Protein AF-A0A7V3D471-F1 (afdb_monomer_lite)

pLDDT: mean 78.9, std 17.76, range [31.16, 97.94]

Structure (mmCIF, N/CA/C/O backbone):
data_AF-A0A7V3D471-F1
#
_entry.id   AF-A0A7V3D471-F1
#
loop_
_atom_site.group_PDB
_atom_site.id
_atom_site.type_symbol
_atom_site.label_atom_id
_atom_site.label_alt_id
_atom_site.label_comp_id
_atom_site.label_asym_id
_atom_site.label_entity_id
_atom_site.label_seq_id
_atom_site.pdbx_PDB_ins_code
_atom_site.Cartn_x
_atom_site.Cartn_y
_atom_site.Cartn_z
_atom_site.occupancy
_atom_site.B_iso_or_equiv
_atom_site.auth_seq_id
_atom_site.auth_comp_id
_atom_site.auth_asym_id
_atom_site.auth_atom_id
_atom_site.pdbx_PDB_model_num
ATOM 1 N N . TYR A 1 1 ? -23.592 10.961 4.512 1.00 51.69 1 TYR A N 1
ATOM 2 C CA . TYR A 1 1 ? -22.211 10.965 5.044 1.00 51.69 1 TYR A CA 1
ATOM 3 C C . TYR A 1 1 ? -21.742 9.535 5.250 1.00 51.69 1 TYR A C 1
ATOM 5 O O . TYR A 1 1 ? -22.576 8.636 5.260 1.00 51.69 1 TYR A O 1
ATOM 13 N N . LEU A 1 2 ? -20.433 9.306 5.351 1.00 54.94 2 LEU A N 1
ATOM 14 C CA . LEU A 1 2 ? -19.894 8.000 5.718 1.00 54.94 2 LEU A CA 1
ATOM 15 C C . LEU A 1 2 ? -19.314 8.081 7.127 1.00 54.94 2 LEU A C 1
ATOM 17 O O . LEU A 1 2 ? -18.535 8.992 7.393 1.00 54.94 2 LEU A O 1
ATOM 21 N N . VAL A 1 3 ? -19.683 7.137 7.990 1.00 71.12 3 VAL A N 1
ATOM 22 C CA . VAL A 1 3 ? -19.168 7.049 9.359 1.00 71.12 3 VAL A CA 1
ATOM 23 C C . VAL A 1 3 ? -18.256 5.828 9.440 1.00 71.12 3 VAL A C 1
ATOM 25 O O . VAL A 1 3 ? -18.675 4.712 9.131 1.00 71.12 3 VAL A O 1
ATOM 28 N N . LEU A 1 4 ? -16.997 6.054 9.801 1.00 77.31 4 LEU A N 1
ATOM 29 C CA . LEU A 1 4 ? -15.959 5.033 9.930 1.00 77.31 4 LEU A CA 1
ATOM 30 C C . LEU A 1 4 ? -15.345 5.103 11.326 1.00 77.31 4 LEU A C 1
ATOM 32 O O . LEU A 1 4 ? -15.448 6.123 12.003 1.00 77.31 4 LEU A O 1
ATOM 36 N N . GLU A 1 5 ? -14.691 4.019 11.726 1.00 81.31 5 GLU A N 1
ATOM 37 C CA . GLU A 1 5 ? -13.854 3.996 12.922 1.00 81.31 5 GLU A CA 1
ATOM 38 C C . GLU A 1 5 ? -12.779 5.094 12.853 1.00 81.31 5 GLU A C 1
ATOM 40 O O . GLU A 1 5 ? -12.117 5.271 11.823 1.00 81.31 5 GLU A O 1
ATOM 45 N N . LEU A 1 6 ? -12.582 5.807 13.964 1.00 84.50 6 LEU A N 1
ATOM 46 C CA . LEU A 1 6 ? -11.433 6.684 14.146 1.00 84.50 6 LEU A CA 1
ATOM 47 C C . LEU A 1 6 ? -10.223 5.840 14.550 1.00 84.50 6 LEU A C 1
ATOM 49 O O . LEU A 1 6 ? -10.153 5.326 15.662 1.00 84.50 6 LEU A O 1
ATOM 53 N N . VAL A 1 7 ? -9.244 5.730 13.655 1.00 87.94 7 VAL A N 1
ATOM 54 C CA . VAL A 1 7 ? -8.007 5.003 13.949 1.00 87.94 7 VAL A CA 1
ATOM 55 C C . VAL A 1 7 ? -7.064 5.891 14.758 1.00 87.94 7 VAL A C 1
ATOM 57 O O . VAL A 1 7 ? -6.464 6.824 14.220 1.00 87.94 7 VAL A O 1
ATOM 60 N N . GLU A 1 8 ? -6.894 5.582 16.045 1.00 85.38 8 GLU A N 1
ATOM 61 C CA . GLU A 1 8 ? -5.905 6.250 16.894 1.00 85.38 8 GLU A CA 1
ATOM 62 C C . GLU A 1 8 ? -4.478 5.830 16.514 1.00 85.38 8 GLU A C 1
ATOM 64 O O . GLU A 1 8 ? -3.990 4.748 16.859 1.00 85.38 8 GLU A O 1
ATOM 69 N N . GLY A 1 9 ? -3.787 6.701 15.782 1.00 91.56 9 GLY A N 1
ATOM 70 C CA . GLY A 1 9 ? -2.469 6.416 15.236 1.00 91.56 9 GLY A CA 1
ATOM 71 C C . GLY A 1 9 ? -2.045 7.443 14.195 1.00 91.56 9 GLY A C 1
ATOM 72 O O . GLY A 1 9 ? -2.439 8.605 14.256 1.00 91.56 9 GLY A O 1
ATOM 73 N N . GLN A 1 10 ? -1.232 7.013 13.235 1.00 92.31 10 GLN A N 1
ATOM 74 C CA . GLN A 1 10 ? -0.793 7.858 12.123 1.00 92.31 10 GLN A CA 1
ATOM 75 C C . GLN A 1 10 ? -0.681 7.055 10.828 1.00 92.31 10 GLN A C 1
ATOM 77 O O . GLN A 1 10 ? -0.445 5.847 10.856 1.00 92.31 10 GLN A O 1
ATOM 82 N N . SER A 1 11 ? -0.828 7.723 9.686 1.00 94.56 11 SER A N 1
ATOM 83 C CA . SER A 1 11 ? -0.623 7.098 8.379 1.00 94.56 11 SER A CA 1
ATOM 84 C C . SER A 1 11 ? 0.860 6.833 8.101 1.00 94.56 11 SER A C 1
ATOM 86 O O . SER A 1 11 ? 1.744 7.473 8.682 1.00 94.56 11 SER A O 1
ATOM 88 N N . LEU A 1 12 ? 1.152 5.922 7.169 1.00 93.06 12 LEU A N 1
ATOM 89 C CA . LEU A 1 12 ? 2.510 5.771 6.643 1.00 93.06 12 LEU A CA 1
ATOM 90 C C . LEU A 1 12 ? 3.007 7.062 5.984 1.00 93.06 12 LEU A C 1
ATOM 92 O O . LEU A 1 12 ? 4.192 7.352 6.085 1.00 93.06 12 LEU A O 1
ATOM 96 N N . ALA A 1 13 ? 2.124 7.866 5.382 1.00 91.88 13 ALA A N 1
ATOM 97 C CA . ALA A 1 13 ? 2.488 9.181 4.850 1.00 91.88 13 ALA A CA 1
ATOM 98 C C . ALA A 1 13 ? 3.021 10.121 5.944 1.00 91.88 13 ALA A C 1
ATOM 100 O O . ALA A 1 13 ? 4.070 10.734 5.768 1.00 91.88 13 ALA A O 1
ATOM 101 N N . ALA A 1 14 ? 2.342 10.202 7.092 1.00 89.00 14 ALA A N 1
ATOM 102 C CA . ALA A 1 14 ? 2.782 11.033 8.216 1.00 89.00 14 ALA A CA 1
ATOM 103 C C . ALA A 1 14 ? 4.117 10.541 8.808 1.00 89.00 14 ALA A C 1
ATOM 105 O O . ALA A 1 14 ? 5.006 11.341 9.114 1.00 89.00 14 ALA A O 1
ATOM 106 N N . ARG A 1 15 ? 4.300 9.215 8.896 1.00 90.56 15 ARG A N 1
ATOM 107 C CA . ARG A 1 15 ? 5.590 8.618 9.282 1.00 90.56 15 ARG A CA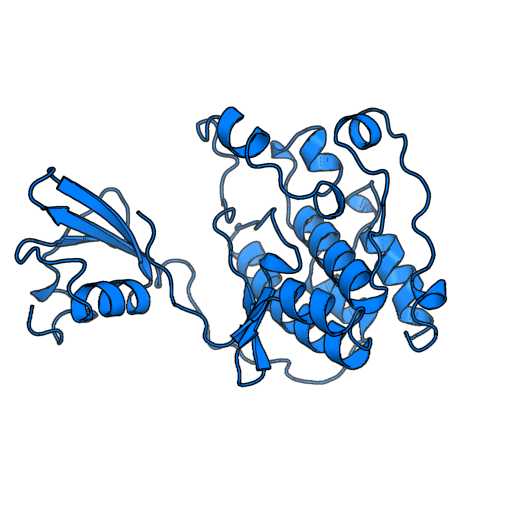 1
ATOM 108 C C . ARG A 1 15 ? 6.693 8.977 8.296 1.00 90.56 15 ARG A C 1
ATOM 110 O O . ARG A 1 15 ? 7.769 9.383 8.721 1.00 90.56 15 ARG A O 1
ATOM 117 N N . LEU A 1 16 ? 6.417 8.859 6.999 1.00 88.62 16 LEU A N 1
ATOM 118 C CA . LEU A 1 16 ? 7.365 9.163 5.933 1.00 88.62 16 LEU A CA 1
ATOM 119 C C . LEU A 1 16 ? 7.789 10.635 5.960 1.00 88.62 16 LEU A C 1
ATOM 121 O O . LEU A 1 16 ? 8.976 10.921 5.894 1.00 88.62 16 LEU A O 1
ATOM 125 N N . GLN A 1 17 ? 6.845 11.559 6.152 1.00 86.56 17 GLN A N 1
ATOM 126 C CA . GLN A 1 17 ? 7.141 12.989 6.303 1.00 86.56 17 GLN A CA 1
ATOM 127 C C . GLN A 1 17 ? 8.053 13.281 7.500 1.00 86.56 17 GLN A C 1
ATOM 129 O O . GLN A 1 17 ? 8.892 14.172 7.429 1.00 86.56 17 GLN A O 1
ATOM 134 N N . THR A 1 18 ? 7.896 12.535 8.595 1.00 85.75 18 THR A N 1
ATOM 135 C CA . THR A 1 18 ? 8.679 12.744 9.821 1.00 85.75 18 THR A CA 1
ATOM 136 C C . THR A 1 18 ? 10.073 12.125 9.731 1.00 85.75 18 THR A C 1
ATOM 138 O O . THR A 1 18 ? 11.043 12.708 10.208 1.00 85.75 18 THR A O 1
ATOM 141 N N . LEU A 1 19 ? 10.179 10.929 9.150 1.00 85.75 19 LEU A N 1
ATOM 142 C CA . LEU A 1 19 ? 11.408 10.130 9.149 1.00 85.75 19 LEU A CA 1
ATOM 143 C C . LEU A 1 19 ? 12.225 10.273 7.857 1.00 85.75 19 LEU A C 1
ATOM 145 O O . LEU A 1 19 ? 13.372 9.834 7.807 1.00 85.75 19 LEU A O 1
ATOM 149 N N . GLY A 1 20 ? 11.640 10.825 6.792 1.00 86.81 20 GLY A N 1
ATOM 150 C CA . GLY A 1 20 ? 12.193 10.848 5.434 1.00 86.81 20 GLY A CA 1
ATOM 151 C C . GLY A 1 20 ? 12.119 9.489 4.730 1.00 86.81 20 GLY A C 1
ATOM 152 O O . GLY A 1 20 ? 11.772 9.424 3.557 1.00 86.81 20 GLY A O 1
ATOM 153 N N . ARG A 1 21 ? 12.382 8.398 5.458 1.00 90.06 21 ARG A N 1
ATOM 154 C CA . ARG A 1 21 ? 12.200 7.002 5.035 1.00 90.06 21 ARG A CA 1
ATOM 155 C C . ARG A 1 21 ? 11.979 6.093 6.243 1.00 90.06 21 ARG A C 1
ATOM 157 O O . ARG A 1 21 ? 12.376 6.426 7.358 1.00 90.06 21 ARG A O 1
ATOM 164 N N . VAL A 1 22 ? 11.397 4.919 6.026 1.00 90.31 22 VAL A N 1
ATOM 165 C CA . VAL A 1 22 ? 11.204 3.884 7.051 1.00 90.31 22 VAL A CA 1
ATOM 166 C C . VAL A 1 22 ? 12.143 2.707 6.762 1.00 90.31 22 VAL A C 1
ATOM 168 O O . VAL A 1 22 ? 12.150 2.217 5.632 1.00 90.31 22 VAL A O 1
ATOM 171 N N . PRO A 1 23 ? 12.908 2.207 7.754 1.00 90.06 23 PRO A N 1
ATOM 172 C CA . PRO A 1 23 ? 13.795 1.063 7.559 1.00 90.06 23 PRO A CA 1
ATOM 173 C C . PRO A 1 23 ? 13.061 -0.153 6.989 1.00 90.06 23 PRO A C 1
ATOM 175 O O . PRO A 1 23 ? 11.966 -0.496 7.449 1.00 90.06 23 PRO A O 1
ATOM 178 N N . PHE A 1 24 ? 13.690 -0.849 6.037 1.00 90.06 24 PHE A N 1
ATOM 179 C CA . PHE A 1 24 ? 13.072 -1.975 5.326 1.00 90.06 24 PHE A CA 1
ATOM 180 C C . PHE A 1 24 ? 12.398 -3.020 6.245 1.00 90.06 24 PHE A C 1
ATOM 182 O O . PHE A 1 24 ? 11.253 -3.375 5.963 1.00 90.06 24 PHE A O 1
ATOM 189 N N . PRO A 1 25 ? 13.007 -3.478 7.365 1.00 87.44 25 PRO A N 1
ATOM 190 C CA . PRO A 1 25 ? 12.370 -4.455 8.256 1.00 87.44 25 PRO A CA 1
ATOM 191 C C . PRO A 1 25 ? 11.061 -3.968 8.895 1.00 87.44 25 PRO A C 1
ATOM 193 O O . PRO A 1 25 ? 10.144 -4.759 9.118 1.00 87.44 25 PRO A O 1
ATOM 196 N N . GLU A 1 26 ? 10.948 -2.672 9.191 1.00 91.19 26 GLU A N 1
ATOM 197 C CA . GLU A 1 26 ? 9.705 -2.108 9.713 1.00 91.19 26 GLU A CA 1
ATOM 198 C C . GLU A 1 26 ? 8.685 -1.916 8.589 1.00 91.19 26 GLU A C 1
ATOM 200 O O . GLU A 1 26 ? 7.529 -2.320 8.738 1.00 91.19 26 GLU A O 1
ATOM 205 N N . ALA A 1 27 ? 9.113 -1.353 7.457 1.00 94.44 27 ALA A N 1
ATOM 206 C CA . ALA A 1 27 ? 8.251 -1.113 6.307 1.00 94.44 27 ALA A CA 1
ATOM 207 C C . ALA A 1 27 ? 7.601 -2.413 5.815 1.00 94.44 27 ALA A C 1
ATOM 209 O O . ALA A 1 27 ? 6.383 -2.463 5.644 1.00 94.44 27 ALA A O 1
ATOM 210 N N . ILE A 1 28 ? 8.379 -3.493 5.675 1.00 93.56 28 ILE A N 1
ATOM 211 C CA . ILE A 1 28 ? 7.860 -4.780 5.206 1.00 93.56 28 ILE A CA 1
ATOM 212 C C . ILE A 1 28 ? 6.857 -5.394 6.189 1.00 93.56 28 ILE A C 1
ATOM 214 O O . ILE A 1 28 ? 5.866 -5.968 5.755 1.00 93.56 28 ILE A O 1
ATOM 218 N N . ARG A 1 29 ? 7.036 -5.213 7.506 1.00 92.81 29 ARG A N 1
ATOM 219 C CA . ARG A 1 29 ? 6.074 -5.676 8.524 1.00 92.81 29 ARG A CA 1
ATOM 220 C C . ARG A 1 29 ? 4.722 -4.969 8.401 1.00 92.81 29 ARG A C 1
ATOM 222 O O . ARG A 1 29 ? 3.681 -5.592 8.603 1.00 92.81 29 ARG A O 1
ATOM 229 N N . LEU A 1 30 ? 4.729 -3.670 8.102 1.00 94.38 30 LEU A N 1
ATOM 230 C CA . LEU A 1 30 ? 3.509 -2.874 7.937 1.00 94.38 30 LEU A CA 1
ATOM 231 C C . LEU A 1 30 ? 2.830 -3.185 6.594 1.00 94.38 30 LEU A C 1
ATOM 233 O O . LEU A 1 30 ? 1.621 -3.401 6.540 1.00 94.38 30 LEU A O 1
ATOM 237 N N . ILE A 1 31 ? 3.621 -3.290 5.526 1.00 95.81 31 ILE A N 1
ATOM 238 C CA . ILE A 1 31 ? 3.152 -3.668 4.188 1.00 95.81 31 ILE A CA 1
ATOM 239 C C . ILE A 1 31 ? 2.600 -5.096 4.167 1.00 95.81 31 ILE A C 1
ATOM 241 O O . ILE A 1 31 ? 1.599 -5.336 3.498 1.00 95.81 31 ILE A O 1
ATOM 245 N N . ALA A 1 32 ? 3.174 -6.019 4.942 1.00 93.94 32 ALA A N 1
ATOM 246 C CA . ALA A 1 32 ? 2.651 -7.374 5.083 1.00 93.94 32 ALA A CA 1
ATOM 247 C C . ALA A 1 32 ? 1.234 -7.389 5.663 1.00 93.94 32 ALA A C 1
ATOM 249 O O . ALA A 1 32 ? 0.345 -7.998 5.079 1.00 93.94 32 ALA A O 1
ATOM 250 N N . GLN A 1 33 ? 0.986 -6.652 6.751 1.00 93.62 33 GLN A N 1
ATOM 251 C CA . GLN A 1 33 ? -0.361 -6.558 7.325 1.00 93.62 33 GLN A CA 1
ATOM 252 C C . GLN A 1 33 ? -1.368 -5.931 6.343 1.00 93.62 33 GLN A C 1
ATOM 254 O O . GLN A 1 33 ? -2.490 -6.418 6.221 1.00 93.62 33 GLN A O 1
ATOM 259 N N . ALA A 1 34 ? -0.967 -4.885 5.608 1.00 95.81 34 ALA A N 1
ATOM 260 C CA . ALA A 1 34 ? -1.814 -4.297 4.569 1.00 95.81 34 ALA A CA 1
ATOM 261 C C . ALA A 1 34 ? -2.102 -5.289 3.428 1.00 95.81 34 ALA A C 1
ATOM 263 O O . ALA A 1 34 ? -3.243 -5.409 2.985 1.00 95.81 34 ALA A O 1
ATOM 264 N N . GLY A 1 35 ? -1.080 -6.014 2.968 1.00 95.31 35 GLY A N 1
ATOM 265 C CA . GLY A 1 35 ? -1.189 -6.991 1.889 1.00 95.31 35 GLY A CA 1
ATOM 266 C C . GLY A 1 35 ? -2.048 -8.204 2.247 1.00 95.31 35 GLY A C 1
ATOM 267 O O . GLY A 1 35 ? -2.777 -8.680 1.382 1.00 95.31 35 GLY A O 1
ATOM 268 N N . GLU A 1 36 ? -2.034 -8.658 3.502 1.00 90.38 36 GLU A N 1
ATOM 269 C CA . GLU A 1 36 ? -2.951 -9.700 3.991 1.00 90.38 36 GLU A CA 1
ATOM 270 C C . GLU A 1 36 ? -4.411 -9.218 3.973 1.00 90.38 36 GLU A C 1
ATOM 272 O O . GLU A 1 36 ? -5.287 -9.907 3.450 1.00 90.38 36 GLU A O 1
ATOM 277 N N . GLY A 1 37 ? -4.678 -7.994 4.447 1.00 90.50 37 GLY A N 1
ATOM 278 C CA . GLY A 1 37 ? -6.016 -7.395 4.372 1.00 90.50 37 GLY A CA 1
ATOM 279 C C . GLY A 1 37 ? -6.517 -7.229 2.931 1.00 90.50 37 GLY A C 1
ATOM 280 O O . GLY A 1 37 ? -7.676 -7.525 2.634 1.00 90.50 37 GLY A O 1
ATOM 281 N N . LEU A 1 38 ? -5.633 -6.820 2.015 1.00 93.75 38 LEU A N 1
ATOM 282 C CA . LEU A 1 38 ? -5.942 -6.725 0.585 1.00 93.75 38 LEU A CA 1
ATOM 283 C C . LEU A 1 38 ? -6.199 -8.093 -0.036 1.00 93.75 38 LEU A C 1
ATOM 285 O O . LEU A 1 38 ? -7.179 -8.258 -0.752 1.00 93.75 38 LEU A O 1
ATOM 289 N N . HIS A 1 39 ? -5.365 -9.086 0.273 1.00 92.56 39 HIS A N 1
ATOM 290 C CA . HIS A 1 39 ? -5.550 -10.444 -0.220 1.00 92.56 39 HIS A CA 1
ATOM 291 C C . HIS A 1 39 ? -6.899 -11.019 0.223 1.00 92.56 39 HIS A C 1
ATOM 293 O O . HIS A 1 39 ? -7.620 -11.612 -0.583 1.00 92.56 39 HIS A O 1
ATOM 299 N N . TRP A 1 40 ? -7.270 -10.797 1.485 1.00 89.00 40 TRP A N 1
ATOM 300 C CA . TRP A 1 40 ? -8.580 -11.171 1.993 1.00 89.00 40 TRP A CA 1
ATOM 301 C C . TRP A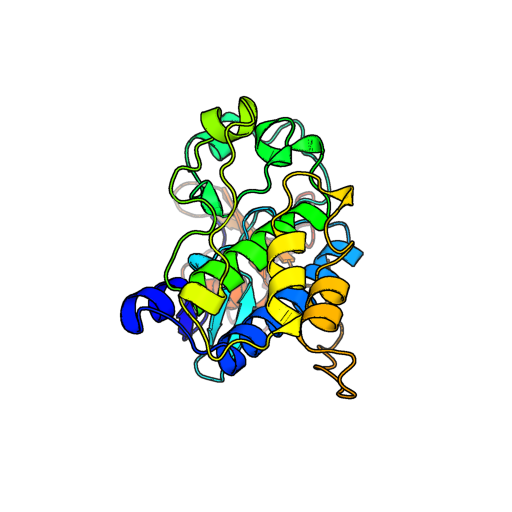 1 40 ? -9.712 -10.463 1.226 1.00 89.00 40 TRP A C 1
ATOM 303 O O . TRP A 1 40 ? -10.661 -11.127 0.806 1.00 89.00 40 TRP A O 1
ATOM 313 N N . ALA A 1 41 ? -9.597 -9.159 0.954 1.00 87.12 41 ALA A N 1
ATOM 314 C CA . ALA A 1 41 ? -10.585 -8.416 0.167 1.00 87.12 41 ALA A CA 1
ATOM 315 C C . ALA A 1 41 ? -10.703 -8.954 -1.273 1.00 87.12 41 ALA A C 1
ATOM 317 O O . ALA A 1 41 ? -11.811 -9.194 -1.759 1.00 87.12 41 ALA A O 1
ATOM 318 N N . HIS A 1 42 ? -9.572 -9.245 -1.926 1.00 88.69 42 HIS A N 1
ATOM 319 C CA . HIS A 1 42 ? -9.526 -9.802 -3.284 1.00 88.69 42 HIS A CA 1
ATOM 320 C C . HIS A 1 42 ? -10.238 -11.149 -3.382 1.00 88.69 42 HIS A C 1
ATOM 322 O O . HIS A 1 42 ? -10.943 -11.400 -4.358 1.00 88.69 42 HIS A O 1
ATOM 328 N N . ARG A 1 43 ? -10.113 -12.007 -2.359 1.00 88.50 43 ARG A N 1
ATOM 329 C CA . ARG A 1 43 ? -10.832 -13.292 -2.295 1.00 88.50 43 ARG A CA 1
ATOM 330 C C . ARG A 1 43 ? -12.354 -13.137 -2.223 1.00 88.50 43 ARG A C 1
ATOM 332 O O . ARG A 1 43 ? -13.060 -14.085 -2.548 1.00 88.50 43 ARG A O 1
ATOM 339 N N . HIS A 1 44 ? -12.841 -11.957 -1.850 1.00 84.81 44 HIS A N 1
ATOM 340 C CA . HIS A 1 44 ? -14.259 -11.595 -1.827 1.00 84.81 44 HIS A CA 1
ATOM 341 C C . HIS A 1 44 ? -14.655 -10.695 -3.009 1.00 84.81 44 HIS A C 1
ATOM 343 O O . HIS A 1 44 ? -15.697 -10.047 -2.978 1.00 84.81 44 HIS A O 1
ATOM 349 N N . GLY A 1 45 ? -13.820 -10.633 -4.052 1.00 81.81 45 GLY A N 1
ATOM 350 C CA . GLY A 1 45 ? -14.083 -9.850 -5.260 1.00 81.81 45 GLY A CA 1
ATOM 351 C C . GLY A 1 45 ? -13.887 -8.343 -5.094 1.00 81.81 45 GLY A C 1
ATOM 352 O O . GLY A 1 45 ? -14.196 -7.596 -6.014 1.00 81.81 45 GLY A O 1
ATOM 353 N N . LEU A 1 46 ? -13.367 -7.873 -3.958 1.00 83.62 46 LEU A N 1
ATOM 354 C CA . LEU A 1 46 ? -13.180 -6.449 -3.687 1.00 83.62 46 LEU A CA 1
ATOM 355 C C . LEU A 1 46 ? -11.754 -6.018 -4.023 1.00 83.62 46 LEU A C 1
ATOM 357 O O . LEU A 1 46 ? -10.808 -6.460 -3.378 1.00 83.62 46 LEU A O 1
ATOM 361 N N . VAL A 1 47 ? -11.606 -5.101 -4.977 1.00 85.12 47 VAL A N 1
ATOM 362 C CA . VAL A 1 47 ? -10.320 -4.470 -5.326 1.00 85.12 47 VAL A CA 1
ATOM 363 C C . VAL A 1 47 ? -10.296 -3.044 -4.781 1.00 85.12 47 VAL A C 1
ATOM 365 O O . VAL A 1 47 ? -11.263 -2.314 -4.987 1.00 85.12 47 VAL A O 1
ATOM 368 N N . HIS A 1 48 ? -9.226 -2.635 -4.095 1.00 88.56 48 HIS A N 1
ATOM 369 C CA . HIS A 1 48 ? -9.146 -1.340 -3.412 1.00 88.56 48 HIS A CA 1
ATOM 370 C C . HIS A 1 48 ? -8.874 -0.171 -4.365 1.00 88.56 48 HIS A C 1
ATOM 372 O O . HIS A 1 48 ? -9.473 0.886 -4.196 1.00 88.56 48 HIS A O 1
ATOM 378 N N . ARG A 1 49 ? -7.958 -0.303 -5.331 1.00 87.19 49 ARG A N 1
ATOM 379 C CA . ARG A 1 49 ? -7.636 0.687 -6.387 1.00 87.19 49 ARG A CA 1
ATOM 380 C C . ARG A 1 49 ? -7.048 2.039 -5.933 1.00 87.19 49 ARG A C 1
ATOM 382 O O . ARG A 1 49 ? -6.852 2.915 -6.768 1.00 87.19 49 ARG A O 1
ATOM 389 N N . ASP A 1 50 ? -6.762 2.234 -4.644 1.00 86.38 50 ASP A N 1
ATOM 390 C CA . ASP A 1 50 ? -6.237 3.505 -4.084 1.00 86.38 50 ASP A CA 1
ATOM 391 C C . ASP A 1 50 ? -5.289 3.249 -2.900 1.00 86.38 50 ASP A C 1
ATOM 393 O O . ASP A 1 50 ? -5.367 3.898 -1.858 1.00 86.38 50 ASP A O 1
ATOM 397 N N . ILE A 1 51 ? -4.419 2.246 -3.024 1.00 93.06 51 ILE A N 1
ATOM 398 C CA . ILE A 1 51 ? -3.400 1.973 -2.007 1.00 93.06 51 ILE A CA 1
ATOM 399 C C . ILE A 1 51 ? -2.249 2.964 -2.155 1.00 93.06 51 ILE A C 1
ATOM 401 O O . ILE A 1 51 ? -1.685 3.126 -3.231 1.00 93.06 51 ILE A O 1
ATOM 405 N N . LYS A 1 52 ? -1.921 3.637 -1.052 1.00 92.56 52 LYS A N 1
ATOM 406 C CA . LYS A 1 52 ? -0.862 4.647 -0.942 1.00 92.56 52 LYS A CA 1
ATOM 407 C C . LYS A 1 52 ? -0.535 4.905 0.534 1.00 92.56 52 LYS A C 1
ATOM 409 O O . LYS A 1 52 ? -1.335 4.515 1.396 1.00 92.56 52 LYS A O 1
ATOM 414 N N . PRO A 1 53 ? 0.586 5.572 0.867 1.00 94.38 53 PRO A N 1
ATOM 415 C CA . PRO A 1 53 ? 0.987 5.793 2.257 1.00 94.38 53 PRO A CA 1
ATOM 416 C C . PRO A 1 53 ? -0.088 6.459 3.140 1.00 94.38 53 PRO A C 1
ATOM 418 O O . PRO A 1 53 ? -0.179 6.167 4.331 1.00 94.38 53 PRO A O 1
ATOM 421 N N . GLU A 1 54 ? -0.941 7.321 2.587 1.00 92.25 54 GLU A N 1
ATOM 422 C CA . GLU A 1 54 ? -2.028 8.004 3.304 1.00 92.25 54 GLU A CA 1
ATOM 423 C C . GLU A 1 54 ? -3.150 7.054 3.739 1.00 92.25 54 GLU A C 1
ATOM 425 O O . GLU A 1 54 ? -3.890 7.355 4.675 1.00 92.25 54 GLU A O 1
ATOM 430 N N . LYS A 1 55 ? -3.301 5.925 3.040 1.00 92.94 55 LYS A N 1
ATOM 431 C CA . LYS A 1 55 ? -4.364 4.936 3.253 1.00 92.94 55 LYS A CA 1
ATOM 432 C C . LYS A 1 55 ? -3.944 3.777 4.145 1.00 92.94 55 LYS A C 1
ATOM 434 O O . LYS A 1 55 ? -4.793 3.000 4.564 1.00 92.94 55 LYS A O 1
ATOM 439 N N . ILE A 1 56 ? -2.662 3.675 4.480 1.00 95.31 56 ILE A N 1
ATOM 440 C CA . ILE A 1 56 ? -2.160 2.679 5.425 1.00 95.31 56 ILE A CA 1
ATOM 441 C C . ILE A 1 56 ? -2.007 3.354 6.784 1.00 95.31 56 ILE A C 1
ATOM 443 O O . ILE A 1 56 ? -1.056 4.103 7.016 1.00 95.31 56 ILE A O 1
ATOM 447 N N . LEU A 1 57 ? -2.971 3.116 7.671 1.00 95.31 57 LEU A N 1
ATOM 448 C CA . LEU A 1 57 ? -3.012 3.680 9.015 1.00 95.31 57 LEU A CA 1
ATOM 449 C C . LEU A 1 57 ? -2.366 2.711 9.995 1.00 95.31 57 LEU A C 1
ATOM 451 O O . LEU A 1 57 ? -2.694 1.527 10.001 1.00 95.31 57 LEU A O 1
ATOM 455 N N . VAL A 1 58 ? -1.463 3.214 10.830 1.00 93.81 58 VAL A N 1
ATOM 456 C CA . VAL A 1 58 ? -0.781 2.424 11.852 1.00 93.81 58 VAL A CA 1
ATOM 457 C C . VAL A 1 58 ? -1.245 2.886 13.222 1.00 93.81 58 VAL A C 1
ATOM 459 O O . VAL A 1 58 ? -1.011 4.040 13.593 1.00 93.81 58 VAL A O 1
ATOM 462 N N . THR A 1 59 ? -1.890 1.990 13.965 1.00 91.75 59 THR A N 1
ATOM 463 C CA . THR A 1 59 ? -2.359 2.255 15.329 1.00 91.75 59 THR A CA 1
ATOM 464 C C . THR A 1 59 ? -1.185 2.470 16.283 1.00 91.75 59 THR A C 1
ATOM 466 O O . THR A 1 59 ? -0.037 2.123 15.975 1.00 91.75 59 THR A O 1
ATOM 469 N N . ARG A 1 60 ? -1.461 3.015 17.473 1.00 86.81 60 ARG A N 1
ATOM 470 C CA . ARG A 1 60 ? -0.462 3.123 18.554 1.00 86.81 60 ARG A CA 1
ATOM 471 C C . ARG A 1 60 ? 0.153 1.771 18.933 1.00 86.81 60 ARG A C 1
ATOM 473 O O . ARG A 1 60 ? 1.353 1.710 19.177 1.00 86.81 60 ARG A O 1
ATOM 480 N N . ASP A 1 61 ? -0.635 0.701 18.866 1.00 84.44 61 ASP A N 1
ATOM 481 C CA . ASP A 1 61 ? -0.194 -0.670 19.162 1.00 84.44 61 ASP A CA 1
ATOM 482 C C . ASP A 1 61 ? 0.528 -1.349 17.981 1.00 84.44 61 ASP A C 1
ATOM 484 O O . ASP A 1 61 ? 0.953 -2.499 18.063 1.00 84.44 61 ASP A O 1
ATOM 488 N N . GLY A 1 62 ? 0.705 -0.640 16.860 1.00 83.94 62 GLY A N 1
ATOM 489 C CA . GLY A 1 62 ? 1.467 -1.122 15.709 1.00 83.94 62 GLY A CA 1
ATOM 490 C C . GLY A 1 62 ? 0.695 -2.037 14.754 1.00 83.94 62 GLY A C 1
ATOM 491 O O . GLY A 1 62 ? 1.329 -2.695 13.920 1.00 83.94 62 GLY A O 1
ATOM 492 N N . HIS A 1 63 ? -0.637 -2.061 14.850 1.00 90.62 63 HIS A N 1
ATOM 493 C CA . HIS A 1 63 ? -1.516 -2.730 13.892 1.00 90.62 63 HIS A CA 1
ATOM 494 C C . HIS A 1 63 ? -1.789 -1.845 12.681 1.00 90.62 63 HIS A C 1
ATOM 496 O O . HIS A 1 63 ? -1.856 -0.620 12.794 1.00 90.62 63 HIS A O 1
ATOM 502 N N . VAL A 1 64 ? -1.974 -2.472 11.522 1.00 93.94 64 VAL A N 1
ATOM 503 C CA . VAL A 1 64 ? -2.295 -1.768 10.279 1.00 93.94 64 VAL A CA 1
ATOM 504 C C . VAL A 1 64 ? -3.778 -1.875 9.956 1.00 93.94 64 VAL A C 1
ATOM 506 O O . VAL A 1 64 ? -4.349 -2.962 9.955 1.00 93.94 64 VAL A O 1
ATOM 509 N N . LYS A 1 65 ? -4.382 -0.736 9.616 1.00 92.50 65 LYS A N 1
ATOM 510 C CA . LYS A 1 65 ? -5.719 -0.641 9.030 1.00 92.50 65 LYS A CA 1
ATOM 511 C C . LYS A 1 65 ? -5.615 0.028 7.665 1.00 92.50 65 LYS A C 1
ATOM 513 O O . LYS A 1 65 ? -5.039 1.108 7.535 1.00 92.50 65 LYS A O 1
ATOM 518 N N . VAL A 1 66 ? -6.169 -0.624 6.648 1.00 91.88 66 VAL A N 1
ATOM 519 C CA . VAL A 1 66 ? -6.256 -0.069 5.295 1.00 91.88 66 VAL A CA 1
ATOM 520 C C . VAL A 1 66 ? -7.544 0.743 5.200 1.00 91.88 66 VAL A C 1
ATOM 522 O O . VAL A 1 66 ? -8.640 0.208 5.350 1.00 91.88 66 VAL A O 1
ATOM 525 N N . ALA A 1 67 ? -7.407 2.047 4.995 1.00 87.06 67 ALA A N 1
ATOM 526 C CA . ALA A 1 67 ? -8.512 2.983 4.869 1.00 87.06 67 ALA A CA 1
ATOM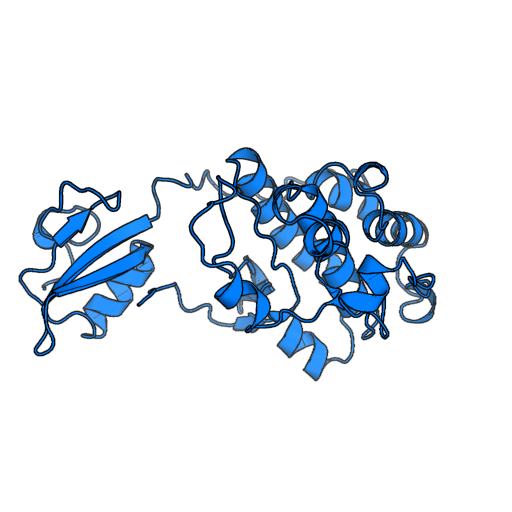 527 C C . ALA A 1 67 ? -8.773 3.316 3.399 1.00 87.06 67 ALA A C 1
ATOM 529 O O . ALA A 1 67 ? -7.850 3.486 2.616 1.00 87.06 67 ALA A O 1
ATOM 530 N N . GLY A 1 68 ? -10.031 3.522 3.029 1.00 76.75 68 GLY A N 1
ATOM 531 C CA . GLY A 1 68 ? -10.398 3.807 1.645 1.00 76.75 68 GLY A CA 1
ATOM 532 C C . GLY A 1 68 ? -11.727 3.164 1.301 1.00 76.75 68 GLY A C 1
ATOM 533 O O . GLY A 1 68 ? -12.162 2.222 1.952 1.00 76.75 68 GLY A O 1
ATOM 534 N N . LEU A 1 69 ? -12.415 3.725 0.312 1.00 59.31 69 LEU A N 1
ATOM 535 C CA . LEU A 1 69 ? -13.784 3.328 -0.043 1.00 59.31 69 LEU A CA 1
ATOM 536 C C . LEU A 1 69 ? -13.904 2.844 -1.477 1.00 59.31 69 LEU A C 1
ATOM 538 O O . LEU A 1 69 ? -15.012 2.660 -1.967 1.00 59.31 69 LEU A O 1
ATOM 542 N N . ALA A 1 70 ? -12.772 2.667 -2.149 1.00 61.03 70 ALA A N 1
ATOM 543 C CA . ALA A 1 70 ? -12.734 2.257 -3.541 1.00 61.03 70 ALA A CA 1
ATOM 544 C C . ALA A 1 70 ? -12.793 0.725 -3.717 1.00 61.03 70 ALA A C 1
ATOM 546 O O . ALA A 1 70 ? -12.682 0.243 -4.840 1.00 61.03 70 ALA A O 1
ATOM 547 N N . PHE A 1 71 ? -13.074 -0.020 -2.636 1.00 55.88 71 PHE A N 1
ATOM 548 C CA . PHE A 1 71 ? -13.482 -1.424 -2.681 1.00 55.88 71 PHE A CA 1
ATOM 549 C C . PHE A 1 71 ? -14.774 -1.564 -3.492 1.00 55.88 71 PHE A C 1
ATOM 551 O O . PHE A 1 71 ? -15.864 -1.274 -2.998 1.00 55.88 71 PHE A O 1
ATOM 558 N N . SER A 1 72 ? -14.658 -1.989 -4.746 1.00 54.62 72 SER A N 1
ATOM 559 C CA . SER A 1 72 ? -15.808 -2.257 -5.614 1.00 54.62 72 SER A CA 1
ATOM 560 C C . SER A 1 72 ? -15.733 -3.687 -6.138 1.00 54.62 72 SER A C 1
ATOM 562 O O . SER A 1 72 ? -14.681 -4.116 -6.610 1.00 54.62 72 SER A O 1
ATOM 564 N N . ALA A 1 73 ? -16.845 -4.417 -5.996 1.00 43.97 73 ALA A N 1
ATOM 565 C CA . ALA A 1 73 ? -17.021 -5.773 -6.522 1.00 43.97 73 ALA A CA 1
ATOM 566 C C . ALA A 1 73 ? -17.412 -5.769 -8.007 1.00 43.97 73 ALA A C 1
ATOM 568 O O . ALA A 1 73 ? -17.127 -6.718 -8.731 1.00 43.97 73 ALA A O 1
ATOM 569 N N . GLU A 1 74 ? -18.028 -4.677 -8.465 1.00 44.84 74 GLU A N 1
ATOM 570 C CA . GLU A 1 74 ? -18.392 -4.470 -9.859 1.00 44.84 74 GLU A CA 1
ATOM 571 C C . GLU A 1 74 ? -17.665 -3.244 -10.422 1.00 44.84 74 GLU A C 1
ATOM 573 O O . GLU A 1 74 ? -17.477 -2.246 -9.714 1.00 44.84 74 GLU A O 1
ATOM 578 N N . PRO A 1 75 ? -17.256 -3.266 -11.698 1.00 44.53 75 PRO A N 1
ATOM 579 C CA . PRO A 1 75 ? -16.986 -2.038 -12.422 1.00 44.53 75 PRO A CA 1
ATOM 580 C C . PRO A 1 75 ? -18.315 -1.278 -12.603 1.00 44.53 75 PRO A C 1
ATOM 582 O O . PRO A 1 75 ? -18.979 -1.417 -13.624 1.00 44.53 75 PRO A O 1
ATOM 585 N N . GLU A 1 76 ? -18.751 -0.527 -11.585 1.00 41.84 76 GLU A N 1
ATOM 586 C CA . GLU A 1 76 ? -20.007 0.234 -11.638 1.00 41.84 76 GLU A CA 1
ATOM 587 C C . GLU A 1 76 ? -19.999 1.187 -12.846 1.00 41.84 76 GLU A C 1
ATOM 589 O O . GLU A 1 76 ? -19.166 2.090 -12.939 1.00 41.84 76 GLU A O 1
ATOM 594 N N . SER A 1 77 ? -20.963 1.008 -13.753 1.00 41.16 77 SER A N 1
ATOM 595 C CA . SER A 1 77 ? -21.194 1.876 -14.916 1.00 41.16 77 SER A CA 1
ATOM 596 C C . SER A 1 77 ? -21.632 3.297 -14.536 1.00 41.16 77 SER A C 1
ATOM 598 O O . SER A 1 77 ? -21.481 4.212 -15.343 1.00 41.16 77 SER A O 1
ATOM 600 N N . ASP A 1 78 ? -22.133 3.476 -13.307 1.00 37.72 78 ASP A N 1
ATOM 601 C CA . ASP A 1 78 ? -22.824 4.685 -12.837 1.00 37.72 78 ASP A CA 1
ATOM 602 C C . ASP A 1 78 ? -22.082 5.481 -11.750 1.00 37.72 78 ASP A C 1
ATOM 604 O O . ASP A 1 78 ? -22.552 6.547 -11.328 1.00 37.72 78 ASP A O 1
ATOM 608 N N . LEU A 1 79 ? -20.882 5.056 -11.333 1.00 41.78 79 LEU A N 1
ATOM 609 C CA . LEU A 1 79 ? -19.962 5.977 -10.665 1.00 41.78 79 LEU A CA 1
ATOM 610 C C . LEU A 1 79 ? -19.489 6.966 -11.717 1.00 41.78 79 LEU A C 1
ATOM 612 O O . LEU A 1 79 ? -18.491 6.732 -12.386 1.00 41.78 79 LEU A O 1
ATOM 616 N N . THR A 1 80 ? -20.249 8.052 -11.877 1.00 36.47 80 THR A N 1
ATOM 617 C CA . THR A 1 80 ? -19.937 9.198 -12.737 1.00 36.47 80 THR A CA 1
ATOM 618 C C . THR A 1 80 ? -18.438 9.480 -12.685 1.00 36.47 80 THR A C 1
ATOM 620 O O . THR A 1 80 ? -17.915 10.077 -11.741 1.00 36.47 80 THR A O 1
ATOM 623 N N . TRP A 1 81 ? -17.768 8.993 -13.730 1.00 43.09 81 TRP A N 1
ATOM 624 C CA . TRP A 1 81 ? -16.327 8.935 -13.952 1.00 43.09 81 TRP A CA 1
ATOM 625 C C . TRP A 1 81 ? -15.616 10.262 -13.659 1.00 43.09 81 TRP A C 1
ATOM 627 O O . TRP A 1 81 ? -14.470 10.294 -13.214 1.00 43.09 81 TRP A O 1
ATOM 637 N N . THR A 1 82 ? -16.349 11.366 -13.801 1.00 34.84 82 THR A N 1
ATOM 638 C CA . THR A 1 82 ? -15.948 12.731 -13.466 1.00 34.84 82 THR A CA 1
ATOM 639 C C . THR A 1 82 ? -15.536 12.910 -11.998 1.00 34.84 82 THR A C 1
ATOM 641 O O . THR A 1 82 ? -14.660 13.717 -11.719 1.00 34.84 82 THR A O 1
ATOM 644 N N . ARG A 1 83 ? -16.085 12.171 -11.024 1.00 35.19 83 ARG A N 1
ATOM 645 C CA . ARG A 1 83 ? -15.679 12.341 -9.612 1.00 35.19 83 ARG A CA 1
ATOM 646 C C . ARG A 1 83 ? -14.353 11.666 -9.266 1.00 35.19 83 ARG A C 1
ATOM 648 O O . ARG A 1 83 ? -13.618 12.219 -8.461 1.00 35.19 83 ARG A O 1
ATOM 655 N N . LEU A 1 84 ? -14.024 10.535 -9.892 1.00 40.88 84 LEU A N 1
ATOM 656 C CA . LEU A 1 84 ? -12.742 9.846 -9.680 1.00 40.88 84 LEU A CA 1
ATOM 657 C C . LEU A 1 84 ? -11.574 10.581 -10.356 1.00 40.88 84 LEU A C 1
ATOM 659 O O . LEU A 1 84 ? -10.471 10.596 -9.817 1.00 40.88 84 LEU A O 1
ATOM 663 N N . TYR A 1 85 ? -11.828 11.241 -11.492 1.00 33.62 85 TYR A N 1
ATOM 664 C CA . TYR A 1 85 ? -10.811 11.998 -12.230 1.00 33.62 85 TYR A CA 1
ATOM 665 C C . TYR A 1 85 ? -10.439 13.340 -11.568 1.00 33.62 85 TYR A C 1
ATOM 667 O O . TYR A 1 85 ? -9.301 13.784 -11.684 1.00 33.62 85 TYR A O 1
ATOM 675 N N . PHE A 1 86 ? -11.376 13.992 -10.864 1.00 32.44 86 PHE A N 1
ATOM 676 C CA . PHE A 1 86 ? -11.159 15.333 -10.292 1.00 32.44 86 PHE A CA 1
ATOM 677 C C . PHE A 1 86 ? -10.620 15.348 -8.852 1.00 32.44 86 PHE A C 1
ATOM 679 O O . PHE A 1 86 ? -10.140 16.383 -8.397 1.00 32.44 86 PHE A O 1
ATOM 686 N N . SER A 1 87 ? -10.636 14.222 -8.137 1.00 40.25 87 SER A N 1
ATOM 687 C CA . SER A 1 87 ? -9.999 14.080 -6.818 1.00 40.25 87 SER A CA 1
ATOM 688 C C . SER A 1 87 ? -8.679 13.312 -6.929 1.00 40.25 87 SER A C 1
ATOM 690 O O . SER A 1 87 ? -8.516 12.288 -6.269 1.00 40.25 87 SER A O 1
ATOM 692 N N . LEU A 1 88 ? -7.797 13.773 -7.827 1.00 42.34 88 LEU A N 1
ATOM 693 C CA . LEU A 1 88 ? -6.555 13.117 -8.257 1.00 42.34 88 LEU A CA 1
ATOM 694 C C . LEU A 1 88 ? -5.837 12.386 -7.103 1.00 42.34 88 LEU A C 1
ATOM 696 O O . LEU A 1 88 ? -5.227 13.032 -6.247 1.00 42.34 88 LEU A O 1
ATOM 700 N N . PRO A 1 89 ? -5.860 11.042 -7.073 1.00 54.41 89 PRO A N 1
ATOM 701 C CA . PRO A 1 89 ? -4.846 10.290 -6.357 1.00 54.41 89 PRO A CA 1
ATOM 702 C C . PRO A 1 89 ? -3.501 10.579 -7.026 1.00 54.41 89 PRO A C 1
ATOM 704 O O . PRO A 1 89 ? -3.417 10.657 -8.252 1.00 54.41 89 PRO A O 1
ATOM 707 N N . THR A 1 90 ? -2.448 10.748 -6.234 1.00 66.25 90 THR A N 1
ATOM 708 C CA . THR A 1 90 ? -1.103 10.997 -6.749 1.00 66.25 90 THR A CA 1
ATOM 709 C C . THR A 1 90 ? -0.729 9.887 -7.752 1.00 66.25 90 THR A C 1
ATOM 711 O O . THR A 1 90 ? -0.671 8.720 -7.351 1.00 66.25 90 THR A O 1
ATOM 714 N N . PRO A 1 91 ? -0.499 10.198 -9.047 1.00 75.88 91 PRO A N 1
ATOM 715 C CA . PRO A 1 91 ? -0.424 9.212 -10.137 1.00 75.88 91 PRO A CA 1
ATOM 716 C C . PRO A 1 91 ? 0.671 8.154 -9.948 1.00 75.88 91 PRO A C 1
ATOM 718 O O . PRO A 1 91 ? 0.633 7.100 -10.574 1.00 75.88 91 PRO A O 1
ATOM 721 N N . HIS A 1 92 ? 1.624 8.408 -9.054 1.00 82.88 92 HIS A N 1
ATOM 722 C CA . HIS A 1 92 ? 2.732 7.519 -8.723 1.00 82.88 92 HIS A CA 1
ATOM 723 C C . HIS A 1 92 ? 2.302 6.180 -8.095 1.00 82.88 92 HIS A C 1
ATOM 725 O O . HIS A 1 92 ? 3.076 5.228 -8.149 1.00 82.88 92 HIS A O 1
ATOM 731 N N . PHE A 1 93 ? 1.090 6.083 -7.532 1.00 89.50 93 PHE A N 1
ATOM 732 C CA . PHE A 1 93 ? 0.575 4.853 -6.903 1.00 89.50 93 PHE A CA 1
ATOM 733 C C . PHE A 1 93 ? -0.505 4.139 -7.730 1.00 89.50 93 PHE A C 1
ATOM 735 O O . PHE A 1 93 ? -0.930 3.043 -7.374 1.00 89.50 93 PHE A O 1
ATOM 742 N N . ILE A 1 94 ? -0.952 4.740 -8.835 1.00 87.81 94 ILE A N 1
ATOM 743 C CA . ILE A 1 94 ? -2.003 4.177 -9.686 1.00 87.81 94 ILE A CA 1
ATOM 744 C C . ILE A 1 94 ? -1.367 3.215 -10.689 1.00 87.81 94 ILE A C 1
ATOM 746 O O . ILE A 1 94 ? -0.410 3.565 -11.381 1.00 87.81 94 ILE A O 1
ATOM 750 N N . ALA A 1 95 ? -1.926 2.010 -10.784 1.00 89.12 95 ALA A N 1
ATOM 751 C CA . ALA A 1 95 ? -1.463 1.025 -11.746 1.00 89.12 95 ALA A CA 1
ATOM 752 C C . ALA A 1 95 ? -1.708 1.505 -13.196 1.00 89.12 95 ALA A C 1
ATOM 754 O O . ALA A 1 95 ? -2.806 1.989 -13.493 1.00 89.12 95 ALA A O 1
ATOM 755 N N . PRO A 1 96 ? -0.733 1.369 -14.113 1.00 87.56 96 PRO A N 1
ATOM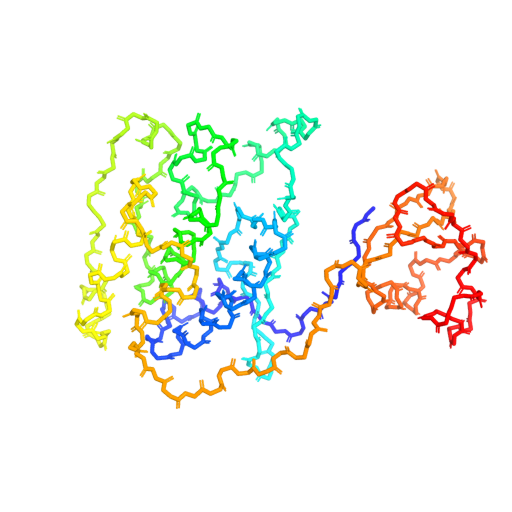 756 C CA . PRO A 1 96 ? -0.792 1.957 -15.456 1.00 87.56 96 PRO A CA 1
ATOM 757 C C . PRO A 1 96 ? -2.030 1.596 -16.283 1.00 87.56 96 PRO A C 1
ATOM 759 O O . PRO A 1 96 ? -2.557 2.415 -17.039 1.00 87.56 96 PRO A O 1
ATOM 762 N N . GLU A 1 97 ? -2.515 0.368 -16.136 1.00 85.44 97 GLU A N 1
ATOM 763 C CA . GLU A 1 97 ? -3.712 -0.136 -16.798 1.00 85.44 97 GLU A CA 1
ATOM 764 C C . GLU A 1 97 ? -4.978 0.641 -16.419 1.00 85.44 97 GLU A C 1
ATOM 766 O O . GLU A 1 97 ? -5.863 0.782 -17.261 1.00 85.44 97 GLU A O 1
ATOM 771 N N . LEU A 1 98 ? -5.042 1.222 -15.215 1.00 84.00 98 LEU A N 1
ATOM 772 C CA . LEU A 1 98 ? -6.196 1.997 -14.759 1.00 84.00 98 LEU A CA 1
ATOM 773 C C . LEU A 1 98 ? -6.310 3.344 -15.475 1.00 84.00 98 LEU A C 1
ATOM 775 O O . LEU A 1 98 ? -7.417 3.847 -15.624 1.00 84.00 98 LEU A O 1
ATOM 779 N N . PHE A 1 99 ? -5.207 3.912 -15.972 1.00 80.31 99 PHE A N 1
ATOM 780 C CA . PHE A 1 99 ? -5.272 5.110 -16.818 1.00 80.31 99 PHE A CA 1
ATOM 781 C C . PHE A 1 99 ? -5.818 4.797 -18.213 1.00 80.31 99 PHE A C 1
ATOM 783 O O . PHE A 1 99 ? -6.458 5.644 -18.828 1.00 80.31 99 PHE A O 1
ATOM 790 N N . ARG A 1 100 ? -5.563 3.584 -18.721 1.00 77.31 100 ARG A N 1
ATOM 791 C CA . ARG A 1 100 ? -5.991 3.152 -20.061 1.00 77.31 100 ARG A CA 1
ATOM 792 C C . ARG A 1 100 ? -7.436 2.687 -20.064 1.00 77.31 100 ARG A C 1
ATOM 794 O O . ARG A 1 100 ? -8.219 3.078 -20.922 1.00 77.31 100 ARG A O 1
ATOM 801 N N . ASN A 1 101 ? -7.761 1.801 -19.132 1.00 75.88 101 ASN A N 1
ATOM 802 C CA . ASN A 1 101 ? -9.089 1.252 -18.971 1.00 75.88 101 ASN A CA 1
ATOM 803 C C . ASN A 1 101 ? -9.288 0.822 -17.507 1.00 75.88 101 ASN A C 1
ATOM 805 O O . ASN A 1 101 ? -8.875 -0.275 -17.123 1.00 75.88 101 ASN A O 1
ATOM 809 N N . PRO A 1 102 ? -9.972 1.646 -16.697 1.00 71.69 102 PRO A N 1
ATOM 810 C CA . PRO A 1 102 ? -10.269 1.330 -15.302 1.00 71.69 102 PRO A CA 1
ATOM 811 C C . PRO A 1 102 ? -11.072 0.034 -15.098 1.00 71.69 102 PRO A C 1
ATOM 813 O O . PRO A 1 102 ? -11.063 -0.520 -14.002 1.00 71.69 102 PRO A O 1
ATOM 816 N N . LEU A 1 103 ? -11.755 -0.470 -16.135 1.00 68.50 103 LEU A N 1
ATOM 817 C CA . LEU A 1 103 ? -12.496 -1.737 -16.089 1.00 68.50 103 LEU A CA 1
ATOM 818 C C . LEU A 1 103 ? -11.570 -2.963 -16.064 1.00 68.50 103 LEU A C 1
ATOM 820 O O . LEU A 1 103 ? -12.027 -4.060 -15.762 1.00 68.50 103 LEU A O 1
ATOM 824 N N . LEU A 1 104 ? -10.279 -2.789 -16.367 1.00 70.56 104 LEU A N 1
ATOM 825 C CA . LEU A 1 104 ? -9.263 -3.844 -16.280 1.00 70.56 104 LEU A CA 1
ATOM 826 C C . LEU A 1 104 ? -8.708 -4.023 -14.858 1.00 70.56 104 LEU A C 1
ATOM 828 O O . LEU A 1 104 ? -7.750 -4.768 -14.669 1.00 70.56 104 LEU A O 1
ATOM 832 N N . ALA A 1 105 ? -9.275 -3.328 -13.867 1.00 75.25 105 ALA A N 1
ATOM 833 C CA . ALA A 1 105 ? -8.855 -3.426 -12.478 1.00 75.25 105 ALA A CA 1
ATOM 834 C C . ALA A 1 105 ? -9.095 -4.835 -11.917 1.00 75.25 105 ALA A C 1
ATOM 836 O O . ALA A 1 105 ? -10.237 -5.238 -11.690 1.00 75.25 105 ALA A O 1
ATOM 837 N N . ASP A 1 106 ? -8.012 -5.538 -11.609 1.00 87.06 106 ASP A N 1
ATOM 838 C CA . ASP A 1 106 ? -8.022 -6.752 -10.799 1.00 87.06 106 ASP A CA 1
ATOM 839 C C . ASP A 1 106 ? -7.061 -6.612 -9.606 1.00 87.06 106 ASP A C 1
ATOM 841 O O . ASP A 1 106 ? -6.468 -5.556 -9.385 1.00 87.06 106 ASP A O 1
ATOM 845 N N . ALA A 1 107 ? -6.884 -7.678 -8.825 1.00 92.69 107 ALA A N 1
ATOM 846 C CA . ALA A 1 107 ? -5.991 -7.692 -7.664 1.00 92.69 107 ALA A CA 1
ATOM 847 C C . ALA A 1 107 ? -4.567 -7.168 -7.955 1.00 92.69 107 ALA A C 1
ATOM 849 O O . ALA A 1 107 ? -3.905 -6.630 -7.064 1.00 92.69 107 ALA A O 1
ATOM 850 N N . ARG A 1 108 ? -4.081 -7.285 -9.197 1.00 95.50 108 ARG A N 1
ATOM 851 C CA . ARG A 1 108 ? -2.727 -6.885 -9.602 1.00 95.50 108 ARG A CA 1
ATOM 852 C C . ARG A 1 108 ? -2.556 -5.371 -9.676 1.00 95.50 108 ARG A C 1
ATOM 854 O O . ARG A 1 108 ? -1.411 -4.907 -9.642 1.00 95.50 108 ARG A O 1
ATOM 861 N N . CYS A 1 109 ? -3.639 -4.590 -9.727 1.00 93.31 109 CYS A N 1
ATOM 862 C CA . CYS A 1 109 ? -3.532 -3.139 -9.577 1.00 93.31 109 CYS A CA 1
ATOM 863 C C . CYS A 1 109 ? -3.181 -2.759 -8.130 1.00 93.31 109 CYS A C 1
ATOM 865 O O . CYS A 1 109 ? -2.349 -1.882 -7.906 1.00 93.31 109 CYS A O 1
ATOM 867 N N . ASP A 1 110 ? -3.733 -3.475 -7.145 1.00 94.69 110 ASP A N 1
ATOM 868 C CA . ASP A 1 110 ? -3.382 -3.287 -5.734 1.00 94.69 110 ASP A CA 1
ATOM 869 C C . ASP A 1 110 ? -1.983 -3.831 -5.423 1.00 94.69 110 ASP A C 1
ATOM 871 O O . ASP A 1 110 ? -1.286 -3.256 -4.594 1.00 94.69 110 ASP A O 1
ATOM 875 N N . VAL A 1 111 ? -1.527 -4.883 -6.118 1.00 97.75 111 VAL A N 1
ATOM 876 C CA . VAL A 1 111 ? -0.125 -5.348 -6.049 1.00 97.75 111 VAL A CA 1
ATOM 877 C C . VAL A 1 111 ? 0.835 -4.238 -6.471 1.00 97.75 111 VAL A C 1
ATOM 879 O O . VAL A 1 111 ? 1.791 -3.956 -5.748 1.00 97.75 111 VAL A O 1
ATOM 882 N N . TYR A 1 112 ? 0.567 -3.581 -7.604 1.00 96.50 112 TYR A N 1
ATOM 883 C CA . TYR A 1 112 ? 1.363 -2.438 -8.057 1.00 96.50 112 TYR A CA 1
ATOM 884 C C . TYR A 1 112 ? 1.344 -1.306 -7.027 1.00 96.50 112 TYR A C 1
ATOM 886 O O . TYR A 1 112 ? 2.392 -0.793 -6.646 1.00 96.50 112 TYR A O 1
ATOM 894 N N . ALA A 1 113 ? 0.161 -0.936 -6.539 1.00 95.50 113 ALA A N 1
ATOM 895 C CA . ALA A 1 113 ? -0.002 0.173 -5.608 1.00 95.50 113 ALA A CA 1
ATOM 896 C C . ALA A 1 113 ? 0.671 -0.100 -4.245 1.00 95.50 113 ALA A C 1
ATOM 898 O O . ALA A 1 113 ? 1.318 0.780 -3.666 1.00 95.50 113 ALA A O 1
ATOM 899 N N . LEU A 1 114 ? 0.600 -1.340 -3.752 1.00 97.38 114 LEU A N 1
ATOM 900 C CA . LEU A 1 114 ? 1.291 -1.785 -2.541 1.00 97.38 114 LEU A CA 1
ATOM 901 C C . LEU A 1 114 ? 2.817 -1.778 -2.728 1.00 97.38 114 LEU A C 1
ATOM 903 O O . LEU A 1 114 ? 3.538 -1.330 -1.837 1.00 97.38 114 LEU A O 1
ATOM 907 N N . ALA A 1 115 ? 3.310 -2.203 -3.894 1.00 97.94 115 ALA A N 1
ATOM 908 C CA . ALA A 1 115 ? 4.724 -2.125 -4.258 1.00 97.94 115 ALA A CA 1
ATOM 909 C C . ALA A 1 115 ? 5.216 -0.672 -4.367 1.00 97.94 115 ALA A C 1
ATOM 911 O O . ALA A 1 115 ? 6.254 -0.332 -3.805 1.00 97.94 115 ALA A O 1
ATOM 912 N N . ALA A 1 116 ? 4.449 0.213 -5.008 1.00 96.56 116 ALA A N 1
ATOM 913 C CA . ALA A 1 116 ? 4.754 1.643 -5.093 1.00 96.56 116 ALA A CA 1
ATOM 914 C C . ALA A 1 116 ? 4.785 2.297 -3.707 1.00 96.56 116 ALA A C 1
ATOM 916 O O . ALA A 1 116 ? 5.665 3.106 -3.415 1.00 96.56 116 ALA A O 1
ATOM 917 N N . THR A 1 117 ? 3.874 1.886 -2.823 1.00 96.81 117 THR A N 1
ATOM 918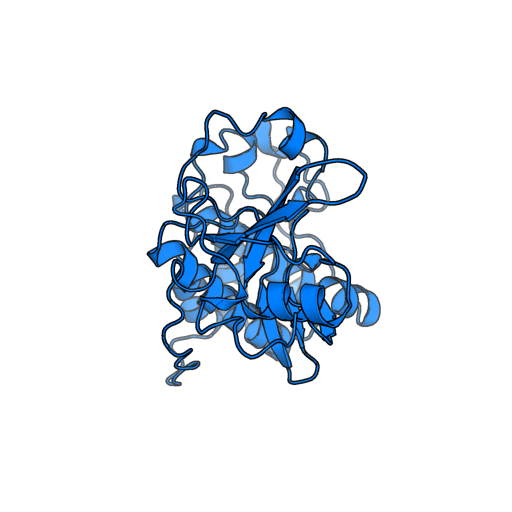 C CA . THR A 1 117 ? 3.855 2.314 -1.421 1.00 96.81 117 THR A CA 1
ATOM 919 C C . THR A 1 117 ? 5.097 1.839 -0.673 1.00 96.81 117 THR A C 1
ATOM 921 O O . THR A 1 117 ? 5.742 2.647 -0.010 1.00 96.81 117 THR A O 1
ATOM 924 N N . LEU A 1 118 ? 5.470 0.559 -0.797 1.00 97.69 118 LEU A N 1
ATOM 925 C CA . LEU A 1 118 ? 6.684 0.027 -0.175 1.00 97.69 118 LEU A CA 1
ATOM 926 C C . LEU A 1 118 ? 7.927 0.764 -0.682 1.00 97.69 118 LEU A C 1
ATOM 928 O O . LEU A 1 118 ? 8.728 1.197 0.139 1.00 97.69 118 LEU A O 1
ATOM 932 N N . TYR A 1 119 ? 8.055 0.956 -1.999 1.00 97.12 119 TYR A N 1
ATOM 933 C CA . TYR A 1 119 ? 9.154 1.710 -2.603 1.00 97.12 119 TYR A CA 1
ATOM 934 C C . TYR A 1 119 ? 9.258 3.112 -1.995 1.00 97.12 119 TYR A C 1
ATOM 936 O O . TYR A 1 119 ? 10.320 3.480 -1.495 1.00 97.12 119 TYR A O 1
ATOM 944 N N . ALA A 1 120 ? 8.156 3.867 -1.970 1.00 95.94 120 ALA A N 1
ATOM 945 C CA . ALA A 1 120 ? 8.161 5.230 -1.447 1.00 95.94 120 ALA A CA 1
ATOM 946 C C . ALA A 1 120 ? 8.530 5.292 0.032 1.00 95.94 120 ALA A C 1
ATOM 948 O O . ALA A 1 120 ? 9.295 6.151 0.459 1.00 95.94 120 ALA A O 1
ATOM 949 N N . VAL A 1 121 ? 8.034 4.337 0.811 1.00 95.94 121 VAL A N 1
ATOM 950 C CA . VAL A 1 121 ? 8.277 4.287 2.248 1.00 95.94 121 VAL A CA 1
ATOM 951 C C . VAL A 1 121 ? 9.732 3.931 2.568 1.00 95.94 121 VAL A C 1
ATOM 953 O O . VAL A 1 121 ? 10.290 4.515 3.493 1.00 95.94 121 VAL A O 1
ATOM 956 N N . VAL A 1 122 ? 10.366 3.019 1.823 1.00 96.75 122 VAL A N 1
ATOM 957 C CA . VAL A 1 122 ? 11.757 2.599 2.104 1.00 96.75 122 VAL A CA 1
ATOM 958 C C . VAL A 1 122 ? 12.801 3.531 1.504 1.00 96.75 122 VAL A C 1
ATOM 960 O O . VAL A 1 122 ? 13.869 3.705 2.085 1.00 96.75 122 VAL A O 1
ATOM 963 N N . THR A 1 123 ? 12.507 4.137 0.355 1.00 95.81 123 THR A N 1
ATOM 964 C CA . THR A 1 123 ? 13.457 5.019 -0.337 1.00 95.81 123 THR A CA 1
ATOM 965 C C . THR A 1 123 ? 13.309 6.481 0.071 1.00 95.81 123 THR A C 1
ATOM 967 O O . THR A 1 123 ? 14.294 7.209 0.023 1.00 95.81 123 THR A O 1
ATOM 970 N N . GLY A 1 124 ? 12.110 6.906 0.485 1.00 93.12 124 GLY A N 1
ATOM 971 C CA . GLY A 1 124 ? 11.756 8.325 0.591 1.00 93.12 124 GLY A CA 1
ATOM 972 C C . GLY A 1 124 ? 11.392 8.972 -0.749 1.00 93.12 124 GLY A C 1
ATOM 973 O O . GLY A 1 124 ? 11.038 10.146 -0.781 1.00 93.12 124 GLY A O 1
ATOM 974 N N . GLU A 1 125 ? 11.445 8.213 -1.845 1.00 92.38 125 GLU A N 1
ATOM 975 C CA . GLU A 1 125 ? 11.332 8.701 -3.217 1.00 92.38 125 GLU A CA 1
ATOM 976 C C . GLU A 1 125 ? 10.140 8.078 -3.942 1.00 92.38 125 GLU A C 1
ATOM 978 O O . GLU A 1 125 ? 9.694 6.972 -3.650 1.00 92.38 125 GLU A O 1
ATOM 983 N N . LEU A 1 126 ? 9.632 8.753 -4.965 1.00 90.62 126 LEU A N 1
ATOM 984 C CA . LEU A 1 126 ? 8.576 8.189 -5.805 1.00 90.62 126 LEU A CA 1
ATOM 985 C C . LEU A 1 126 ? 9.185 7.227 -6.843 1.00 90.62 126 LEU A C 1
ATOM 987 O O . LEU A 1 126 ? 10.218 7.556 -7.427 1.00 90.62 126 LEU A O 1
ATOM 991 N N . PRO A 1 127 ? 8.561 6.068 -7.140 1.00 87.88 127 PRO A N 1
ATOM 992 C CA . PRO A 1 127 ? 9.113 5.114 -8.111 1.00 87.88 127 PRO A CA 1
ATOM 993 C C . PRO A 1 127 ? 9.186 5.700 -9.529 1.00 87.88 127 PRO A C 1
ATOM 995 O O . PRO A 1 127 ? 10.111 5.409 -10.283 1.00 87.88 127 PRO A O 1
ATOM 998 N N . PHE A 1 128 ? 8.237 6.575 -9.869 1.00 86.44 128 PHE A N 1
ATOM 999 C CA . PHE A 1 128 ? 8.179 7.292 -11.140 1.00 86.44 128 PHE A CA 1
ATOM 1000 C C . PHE A 1 128 ? 7.904 8.780 -10.870 1.00 86.44 128 PHE A C 1
ATOM 1002 O O . PHE A 1 128 ? 6.746 9.196 -10.926 1.00 86.44 128 PHE A O 1
ATOM 1009 N N . PRO A 1 129 ? 8.927 9.594 -10.554 1.00 75.50 129 PRO A N 1
ATOM 1010 C CA . PRO A 1 129 ? 8.739 10.994 -10.154 1.00 75.50 129 PRO A CA 1
ATOM 1011 C C . PRO A 1 129 ? 8.063 11.851 -11.232 1.00 75.50 129 PRO A C 1
ATOM 1013 O O . PRO A 1 129 ? 7.295 12.754 -10.925 1.00 75.50 129 PRO A O 1
ATOM 1016 N N . GLU A 1 130 ? 8.305 11.530 -12.504 1.00 73.88 130 GLU A N 1
ATOM 1017 C CA . GLU A 1 130 ? 7.711 12.214 -13.661 1.00 73.88 130 GLU A CA 1
ATOM 1018 C C . GLU A 1 130 ? 6.376 11.589 -14.111 1.00 73.88 130 GLU A C 1
ATOM 1020 O O . GLU A 1 130 ? 5.854 11.948 -15.166 1.00 73.88 130 GLU A O 1
ATOM 1025 N N . ALA A 1 131 ? 5.814 10.633 -13.358 1.00 69.50 131 ALA A N 1
ATOM 1026 C CA . ALA A 1 131 ? 4.568 9.992 -13.762 1.00 69.50 131 ALA A CA 1
ATOM 1027 C C . ALA A 1 131 ? 3.411 10.993 -13.813 1.00 69.50 131 ALA A C 1
ATOM 1029 O O . ALA A 1 131 ? 3.071 11.655 -12.833 1.00 69.50 131 ALA A O 1
ATOM 1030 N N . SER A 1 132 ? 2.751 11.015 -14.964 1.00 69.94 132 SER A N 1
ATOM 1031 C CA . SER A 1 132 ? 1.497 11.709 -15.214 1.00 69.94 132 SER A CA 1
ATOM 1032 C C . SER A 1 132 ? 0.555 10.771 -15.975 1.00 69.94 132 SER A C 1
ATOM 1034 O O . SER A 1 132 ? 1.028 9.812 -16.597 1.00 69.94 132 SER A O 1
ATOM 1036 N N . PRO A 1 133 ? -0.769 11.014 -15.952 1.00 69.19 133 PRO A N 1
ATOM 1037 C CA . PRO A 1 133 ? -1.707 10.248 -16.772 1.00 69.19 133 PRO A CA 1
ATOM 1038 C C . PRO A 1 133 ? -1.274 10.206 -18.245 1.00 69.19 133 PRO A C 1
ATOM 1040 O O . PRO A 1 133 ? -1.249 9.136 -18.849 1.00 69.19 133 PRO A O 1
ATOM 1043 N N . ASP A 1 134 ? -0.829 11.344 -18.785 1.00 72.12 134 ASP A N 1
ATOM 1044 C CA . ASP A 1 134 ? -0.348 11.455 -20.164 1.00 72.12 134 ASP A CA 1
ATOM 1045 C C . ASP A 1 134 ? 0.933 10.644 -20.400 1.00 72.12 134 ASP A C 1
ATOM 1047 O O . ASP A 1 134 ? 1.038 9.942 -21.406 1.00 72.12 134 ASP A O 1
ATOM 1051 N N . ALA A 1 135 ? 1.895 10.678 -19.470 1.00 72.75 135 ALA A N 1
ATOM 1052 C CA . ALA A 1 135 ? 3.123 9.891 -19.577 1.00 72.75 135 ALA A CA 1
ATOM 1053 C C . ALA A 1 135 ? 2.825 8.382 -19.604 1.00 72.75 135 ALA A C 1
ATOM 1055 O O . ALA A 1 135 ? 3.359 7.664 -20.452 1.00 72.75 135 ALA A O 1
ATOM 1056 N N . TRP A 1 136 ? 1.909 7.913 -18.750 1.00 73.19 136 TRP A N 1
ATOM 1057 C CA . TRP A 1 136 ? 1.493 6.508 -18.711 1.00 73.19 136 TRP A CA 1
ATOM 1058 C C . TRP A 1 136 ? 0.722 6.078 -19.963 1.00 73.19 136 TRP A C 1
ATOM 1060 O O . TRP A 1 136 ? 0.972 4.989 -20.498 1.00 73.19 136 TRP A O 1
ATOM 1070 N N . LEU A 1 137 ? -0.194 6.923 -20.448 1.00 68.88 137 LEU A N 1
ATOM 1071 C CA . LEU A 1 137 ? -0.982 6.678 -21.661 1.00 68.88 137 LEU A CA 1
ATOM 1072 C C . LEU A 1 137 ? -0.096 6.592 -22.906 1.00 68.88 137 LEU A C 1
ATOM 1074 O O . LEU A 1 137 ? -0.274 5.692 -23.724 1.00 68.88 137 LEU A O 1
ATOM 1078 N N . LEU A 1 138 ? 0.891 7.481 -23.012 1.00 70.56 138 LEU A N 1
ATOM 1079 C CA . LEU A 1 138 ? 1.844 7.523 -24.120 1.00 70.56 138 LEU A CA 1
ATOM 1080 C C . LEU A 1 138 ? 2.993 6.508 -23.976 1.00 70.56 138 LEU A C 1
ATOM 1082 O O . LEU A 1 138 ? 3.825 6.396 -24.871 1.00 70.56 138 LEU A O 1
ATOM 1086 N N . GLY A 1 139 ? 3.052 5.764 -22.865 1.00 65.44 139 GLY A N 1
ATOM 1087 C CA . GLY A 1 139 ? 4.093 4.765 -22.612 1.00 65.44 139 GLY A CA 1
ATOM 1088 C C . GLY A 1 139 ? 5.478 5.351 -22.311 1.00 65.44 139 GLY A C 1
ATOM 1089 O O . GLY A 1 139 ? 6.468 4.625 -22.372 1.00 65.44 139 GLY A O 1
ATOM 1090 N N . HIS A 1 140 ? 5.563 6.636 -21.959 1.00 61.72 140 HIS A N 1
ATOM 1091 C CA . HIS A 1 140 ? 6.799 7.344 -21.615 1.00 61.72 140 HIS A CA 1
ATOM 1092 C C . HIS A 1 140 ? 7.247 7.058 -20.175 1.00 61.72 140 HIS A C 1
ATOM 1094 O O . HIS A 1 140 ? 7.483 7.972 -19.386 1.00 61.72 140 HIS A O 1
ATOM 1100 N N . ASN A 1 141 ? 7.373 5.783 -19.815 1.00 66.31 141 ASN A N 1
ATOM 1101 C CA . ASN A 1 141 ? 7.755 5.407 -18.457 1.00 66.31 141 ASN A CA 1
ATOM 1102 C C . ASN A 1 141 ? 9.251 5.144 -18.402 1.00 66.31 141 ASN A C 1
ATOM 1104 O O . ASN A 1 141 ? 9.764 4.231 -19.052 1.00 66.31 141 ASN A O 1
ATOM 1108 N N . ARG A 1 142 ? 9.959 5.962 -17.624 1.00 71.44 142 ARG A N 1
ATOM 1109 C CA . ARG A 1 142 ? 11.371 5.727 -17.320 1.00 71.44 142 ARG A CA 1
ATOM 1110 C C . ARG A 1 142 ? 11.514 4.519 -16.400 1.00 71.44 142 ARG A C 1
ATOM 1112 O O . ARG A 1 142 ? 10.593 4.178 -15.663 1.00 71.44 142 ARG A O 1
ATOM 1119 N N . ALA A 1 143 ? 12.685 3.889 -16.433 1.00 80.94 143 ALA A N 1
ATOM 1120 C CA . ALA A 1 143 ? 13.017 2.854 -15.466 1.00 80.94 143 ALA A CA 1
ATOM 1121 C C . ALA A 1 143 ? 13.005 3.439 -14.043 1.00 80.94 143 ALA A C 1
ATOM 1123 O O . ALA A 1 143 ? 13.528 4.531 -13.814 1.00 80.94 143 ALA A O 1
ATOM 1124 N N . VAL A 1 144 ? 12.420 2.694 -13.105 1.00 88.94 144 VAL A N 1
ATOM 1125 C CA . VAL A 1 144 ? 12.489 2.998 -11.671 1.00 88.94 144 VAL A CA 1
ATOM 1126 C C . VAL A 1 144 ? 13.949 2.919 -11.233 1.00 88.94 144 VAL A C 1
ATOM 1128 O O . VAL A 1 144 ? 14.657 1.978 -11.604 1.00 88.94 144 VAL A O 1
ATOM 1131 N N . VAL A 1 145 ? 14.405 3.890 -10.442 1.00 93.25 145 VAL A N 1
ATOM 1132 C CA . VAL A 1 145 ? 15.737 3.822 -9.829 1.00 93.25 145 VAL A CA 1
ATOM 1133 C C . VAL A 1 145 ? 15.753 2.640 -8.851 1.00 93.25 145 VAL A C 1
ATOM 1135 O O . VAL A 1 145 ? 14.826 2.515 -8.056 1.00 93.25 145 VAL A O 1
ATOM 1138 N N . PRO A 1 146 ? 16.754 1.746 -8.878 1.00 95.50 146 PRO A N 1
ATOM 1139 C CA . PRO A 1 146 ? 16.787 0.614 -7.959 1.00 95.50 146 PRO A CA 1
ATOM 1140 C C . PRO A 1 146 ? 16.683 1.067 -6.486 1.00 95.50 146 PRO A C 1
ATOM 1142 O O . PRO A 1 146 ? 17.429 1.955 -6.066 1.00 95.50 146 PRO A O 1
ATOM 1145 N N . PRO A 1 147 ? 15.772 0.498 -5.675 1.00 95.56 147 PRO A N 1
ATOM 1146 C CA . PRO A 1 147 ? 15.531 0.943 -4.303 1.00 95.56 147 PRO A CA 1
ATOM 1147 C C . PRO A 1 147 ? 16.782 0.877 -3.417 1.00 95.56 147 PRO A C 1
ATOM 1149 O O . PRO A 1 147 ? 16.929 1.717 -2.527 1.00 95.56 147 PRO A O 1
ATOM 1152 N N . ARG A 1 148 ? 17.723 -0.045 -3.673 1.00 96.25 148 ARG A N 1
ATOM 1153 C CA . ARG A 1 148 ? 18.985 -0.143 -2.919 1.00 96.25 148 ARG A CA 1
ATOM 1154 C C . ARG A 1 148 ? 19.942 1.022 -3.169 1.00 96.25 148 ARG A C 1
ATOM 1156 O O . ARG A 1 148 ? 20.867 1.205 -2.382 1.00 96.25 148 ARG A O 1
ATOM 1163 N N . THR A 1 149 ? 19.716 1.838 -4.204 1.00 96.56 149 THR A N 1
ATOM 1164 C CA . THR A 1 149 ? 20.412 3.124 -4.380 1.00 96.56 149 THR A CA 1
ATOM 1165 C C . THR A 1 149 ? 20.116 4.073 -3.219 1.00 96.56 149 THR A C 1
ATOM 1167 O O . THR A 1 149 ? 21.013 4.786 -2.773 1.00 96.56 149 THR A O 1
ATOM 1170 N N . PHE A 1 150 ? 18.887 4.050 -2.697 1.00 94.75 150 PHE A N 1
ATOM 1171 C CA . PHE A 1 150 ? 18.472 4.880 -1.566 1.00 94.75 150 PHE A CA 1
ATOM 1172 C C . PHE A 1 150 ? 18.536 4.123 -0.243 1.00 94.75 150 PHE A C 1
ATOM 1174 O O . PHE A 1 150 ? 18.953 4.701 0.754 1.00 94.75 150 PHE A O 1
ATOM 1181 N N . ALA A 1 151 ? 18.182 2.835 -0.226 1.00 93.25 151 ALA A N 1
ATOM 1182 C CA . ALA A 1 151 ? 18.153 1.976 0.959 1.00 93.25 151 ALA A CA 1
ATOM 1183 C C . ALA A 1 151 ? 19.104 0.766 0.814 1.00 93.25 151 ALA A C 1
ATOM 1185 O O . ALA A 1 151 ? 18.643 -0.355 0.573 1.00 93.25 151 ALA A O 1
ATOM 1186 N N . PRO A 1 152 ? 20.436 0.949 0.937 1.00 93.50 152 PRO A N 1
ATOM 1187 C CA . PRO A 1 152 ? 21.416 -0.129 0.767 1.00 93.50 152 PRO A CA 1
ATOM 1188 C C . PRO A 1 152 ? 21.216 -1.327 1.706 1.00 93.50 152 PRO A C 1
ATOM 1190 O O . PRO A 1 152 ? 21.654 -2.436 1.388 1.00 93.50 152 PRO A O 1
ATOM 1193 N N . GLU A 1 153 ? 20.561 -1.111 2.851 1.00 86.88 153 GLU A N 1
ATOM 1194 C CA . GLU A 1 153 ? 20.227 -2.132 3.845 1.00 86.88 153 GLU A CA 1
ATOM 1195 C C . GLU A 1 153 ? 19.110 -3.089 3.402 1.00 86.88 153 GLU A C 1
ATOM 1197 O O . GLU A 1 153 ? 18.926 -4.143 4.015 1.00 86.88 153 GLU A O 1
ATOM 1202 N N . MET A 1 154 ? 18.353 -2.741 2.355 1.00 92.12 154 MET A N 1
ATOM 1203 C CA . MET A 1 154 ? 17.325 -3.613 1.796 1.00 92.12 154 MET A CA 1
ATOM 1204 C C . MET A 1 154 ? 17.963 -4.914 1.266 1.00 92.12 154 MET A C 1
ATOM 1206 O O . MET A 1 154 ? 18.980 -4.860 0.564 1.00 92.12 154 MET A O 1
ATOM 1210 N N . PRO A 1 155 ? 17.373 -6.093 1.554 1.00 91.31 155 PRO A N 1
ATOM 1211 C CA . PRO A 1 155 ? 17.886 -7.365 1.064 1.00 91.31 155 PRO A CA 1
ATOM 1212 C C . PRO A 1 155 ? 17.994 -7.400 -0.461 1.00 91.31 155 PRO A C 1
ATOM 1214 O O . PRO A 1 155 ? 17.040 -7.084 -1.170 1.00 91.31 155 PRO A O 1
ATOM 1217 N N . GLU A 1 156 ? 19.127 -7.884 -0.970 1.00 92.25 156 GLU A N 1
ATOM 1218 C CA . GLU A 1 156 ? 19.402 -7.981 -2.411 1.00 92.25 156 GLU A CA 1
ATOM 1219 C C . GLU A 1 156 ? 18.325 -8.746 -3.183 1.00 92.25 156 GLU A C 1
ATOM 1221 O O . GLU A 1 156 ? 17.953 -8.365 -4.287 1.00 92.25 156 GLU A O 1
ATOM 1226 N N . LYS A 1 157 ? 17.772 -9.796 -2.572 1.00 91.62 157 LYS A N 1
ATOM 1227 C CA . LYS A 1 157 ? 16.724 -10.619 -3.186 1.00 91.62 157 LYS A CA 1
ATOM 1228 C C . LYS A 1 157 ? 15.369 -9.912 -3.277 1.00 91.62 157 LYS A C 1
ATOM 1230 O O . LYS A 1 157 ? 14.570 -10.277 -4.133 1.00 91.62 157 LYS A O 1
ATOM 1235 N N . ALA A 1 158 ? 15.106 -8.919 -2.427 1.00 93.56 158 ALA A N 1
ATOM 1236 C CA . ALA A 1 158 ? 13.828 -8.212 -2.401 1.00 93.56 158 ALA A CA 1
ATOM 1237 C C . ALA A 1 158 ? 13.730 -7.147 -3.508 1.00 93.56 158 ALA A C 1
ATOM 1239 O O . ALA A 1 158 ? 12.637 -6.847 -3.982 1.00 93.56 158 ALA A O 1
ATOM 1240 N N . GLU A 1 159 ? 14.860 -6.581 -3.944 1.00 95.25 159 GLU A N 1
ATOM 1241 C CA . GLU A 1 159 ? 14.904 -5.527 -4.964 1.00 95.25 159 GLU A CA 1
ATOM 1242 C C . GLU A 1 159 ? 14.287 -5.945 -6.312 1.00 95.25 159 GLU A C 1
ATOM 1244 O O . GLU A 1 159 ? 13.369 -5.259 -6.772 1.00 95.25 159 GLU A O 1
ATOM 1249 N N . PRO A 1 160 ? 14.693 -7.066 -6.942 1.00 96.12 160 PRO A N 1
ATOM 1250 C CA . PRO A 1 160 ? 14.112 -7.473 -8.220 1.00 96.12 160 PRO A CA 1
ATOM 1251 C C . PRO A 1 160 ? 12.622 -7.819 -8.108 1.00 96.12 160 PRO A C 1
ATOM 1253 O O . PRO A 1 160 ? 11.874 -7.608 -9.060 1.00 96.12 160 PRO A O 1
ATOM 1256 N N . VAL A 1 161 ? 12.171 -8.313 -6.950 1.00 96.62 161 VAL A N 1
ATOM 1257 C CA . VAL A 1 161 ? 10.750 -8.590 -6.686 1.00 96.62 161 VAL A CA 1
ATOM 1258 C C . VAL A 1 161 ? 9.954 -7.287 -6.644 1.00 96.62 161 VAL A C 1
ATOM 1260 O O . VAL A 1 161 ? 8.926 -7.173 -7.314 1.00 96.62 161 VAL A O 1
ATOM 1263 N N . LEU A 1 162 ? 10.452 -6.287 -5.909 1.00 96.88 162 LEU A N 1
ATOM 1264 C CA . LEU A 1 162 ? 9.816 -4.976 -5.805 1.00 96.88 162 LEU A CA 1
ATOM 1265 C C . LEU A 1 162 ? 9.729 -4.282 -7.17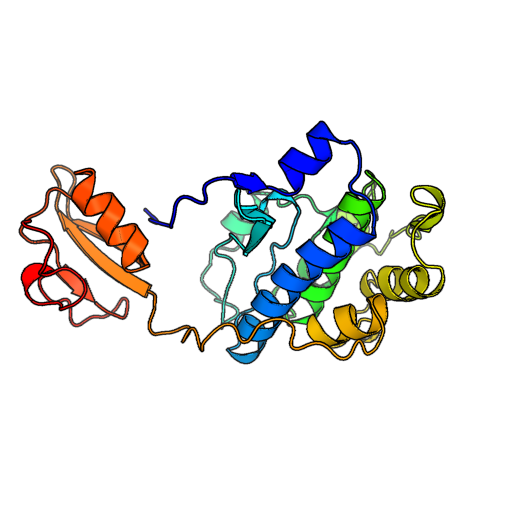1 1.00 96.88 162 LEU A C 1
ATOM 1267 O O . LEU A 1 162 ? 8.666 -3.792 -7.547 1.00 96.88 162 LEU A O 1
ATOM 1271 N N . LEU A 1 163 ? 10.815 -4.302 -7.950 1.00 96.12 163 LEU A N 1
ATOM 1272 C CA . LEU A 1 163 ? 10.843 -3.729 -9.299 1.00 96.12 163 LEU A CA 1
ATOM 1273 C C . LEU A 1 163 ? 9.900 -4.462 -10.263 1.00 96.12 163 LEU A C 1
ATOM 1275 O O . LEU A 1 163 ? 9.208 -3.820 -11.052 1.00 96.12 163 LEU A O 1
ATOM 1279 N N . ARG A 1 164 ? 9.807 -5.796 -10.178 1.00 96.44 164 ARG A N 1
ATOM 1280 C CA . ARG A 1 164 ? 8.858 -6.585 -10.979 1.00 96.44 164 ARG A CA 1
ATOM 1281 C C . ARG A 1 164 ? 7.404 -6.248 -10.648 1.00 96.44 164 ARG A C 1
ATOM 1283 O O . ARG A 1 164 ? 6.577 -6.150 -11.552 1.00 96.44 164 ARG A O 1
ATOM 1290 N N . ALA A 1 165 ? 7.083 -6.043 -9.374 1.00 97.19 165 ALA A N 1
ATOM 1291 C CA . ALA A 1 165 ? 5.741 -5.649 -8.950 1.00 97.19 165 ALA A CA 1
ATOM 1292 C C . ALA A 1 165 ? 5.331 -4.251 -9.461 1.00 97.19 165 ALA A C 1
ATOM 1294 O O . ALA A 1 165 ? 4.141 -3.990 -9.624 1.00 97.19 165 ALA A O 1
ATOM 1295 N N . LEU A 1 166 ? 6.304 -3.395 -9.796 1.00 95.50 166 LEU A N 1
ATOM 1296 C CA . LEU A 1 166 ? 6.115 -2.086 -10.436 1.00 95.50 166 LEU A CA 1
ATOM 1297 C C . LEU A 1 166 ? 6.040 -2.146 -11.974 1.00 95.50 166 LEU A C 1
ATOM 1299 O O . LEU A 1 166 ? 6.046 -1.108 -12.636 1.00 95.50 166 LEU A O 1
ATOM 1303 N N . SER A 1 167 ? 5.968 -3.340 -12.571 1.00 93.31 167 SER A N 1
ATOM 1304 C CA . SER A 1 167 ? 5.843 -3.489 -14.024 1.00 93.31 167 SER A CA 1
ATOM 1305 C C . SER A 1 167 ? 4.587 -2.800 -14.565 1.00 93.31 167 SER A C 1
ATOM 1307 O O . SER A 1 167 ? 3.502 -2.908 -13.990 1.00 93.31 167 SER A O 1
ATOM 1309 N N . ALA A 1 168 ? 4.701 -2.157 -15.728 1.00 89.56 168 ALA A N 1
ATOM 1310 C CA . ALA A 1 168 ? 3.546 -1.629 -16.450 1.00 89.56 168 ALA A CA 1
ATOM 1311 C C . ALA A 1 168 ? 2.634 -2.733 -17.011 1.00 89.56 168 ALA A C 1
ATOM 1313 O O . ALA A 1 168 ? 1.450 -2.487 -17.217 1.00 89.56 168 ALA A O 1
ATOM 1314 N N . ASP A 1 169 ? 3.175 -3.931 -17.245 1.00 90.81 169 ASP A N 1
ATOM 1315 C CA . ASP A 1 169 ? 2.408 -5.117 -17.626 1.00 90.81 169 ASP A CA 1
ATOM 1316 C C . ASP A 1 169 ? 1.916 -5.851 -16.365 1.00 90.81 169 ASP A C 1
ATOM 1318 O O . ASP A 1 169 ? 2.750 -6.395 -15.627 1.00 90.81 169 ASP A O 1
ATOM 1322 N N . PRO A 1 170 ? 0.592 -5.918 -16.115 1.00 93.06 170 PRO A N 1
ATOM 1323 C CA . PRO A 1 170 ? 0.034 -6.661 -14.988 1.00 93.06 170 PRO A CA 1
ATOM 1324 C C . PRO A 1 170 ? 0.418 -8.143 -14.993 1.00 93.06 170 PRO A C 1
ATOM 1326 O O . PRO A 1 170 ? 0.559 -8.732 -13.925 1.00 93.06 170 PRO A O 1
ATOM 1329 N N . ALA A 1 171 ? 0.610 -8.768 -16.159 1.00 94.38 171 ALA A N 1
ATOM 1330 C CA . ALA A 1 171 ? 0.957 -10.188 -16.251 1.00 94.38 171 ALA A CA 1
ATOM 1331 C C . ALA A 1 171 ? 2.376 -10.500 -15.752 1.00 94.38 171 ALA A C 1
ATOM 1333 O O . ALA A 1 171 ? 2.647 -11.630 -15.355 1.00 94.38 171 ALA A O 1
ATOM 1334 N N . ALA A 1 172 ? 3.266 -9.505 -15.730 1.00 95.31 172 ALA A N 1
ATOM 1335 C CA . ALA A 1 172 ? 4.619 -9.653 -15.205 1.00 95.31 172 ALA A CA 1
ATOM 1336 C C . ALA A 1 172 ? 4.695 -9.514 -13.673 1.00 95.31 172 ALA A C 1
ATOM 1338 O O . ALA A 1 172 ? 5.720 -9.855 -13.081 1.00 95.31 172 ALA A O 1
ATOM 1339 N N . ARG A 1 173 ? 3.644 -8.993 -13.023 1.00 97.00 173 ARG A N 1
ATOM 1340 C CA . ARG A 1 173 ? 3.597 -8.788 -11.567 1.00 97.00 173 ARG A CA 1
ATOM 1341 C C . ARG A 1 173 ? 3.273 -10.098 -10.837 1.00 97.00 173 ARG A C 1
ATOM 1343 O O . ARG A 1 173 ? 2.684 -10.999 -11.435 1.00 97.00 173 ARG A O 1
ATOM 1350 N N . PRO A 1 174 ? 3.574 -10.200 -9.528 1.00 97.06 174 PRO A N 1
ATOM 1351 C CA . PRO A 1 174 ? 2.974 -11.229 -8.685 1.00 97.06 174 PRO A CA 1
ATOM 1352 C C . PRO A 1 174 ? 1.446 -11.232 -8.827 1.00 97.06 174 PRO A C 1
ATOM 1354 O O . PRO A 1 174 ? 0.816 -10.176 -8.897 1.00 97.06 174 PRO A O 1
ATOM 1357 N N . ALA A 1 175 ? 0.840 -12.418 -8.856 1.00 95.56 175 ALA A N 1
ATOM 1358 C CA . ALA A 1 175 ? -0.589 -12.577 -9.112 1.00 95.56 175 ALA A CA 1
ATOM 1359 C C . ALA A 1 175 ? -1.470 -12.106 -7.941 1.00 95.56 175 ALA A C 1
ATOM 1361 O O . ALA A 1 175 ? -2.668 -11.897 -8.115 1.00 95.56 175 ALA A O 1
ATOM 1362 N N . SER A 1 176 ? -0.898 -11.953 -6.743 1.00 95.69 176 SER A N 1
ATOM 1363 C CA . SER A 1 176 ? -1.608 -11.498 -5.546 1.00 95.69 176 SER A CA 1
ATOM 1364 C C . SER A 1 176 ? -0.688 -10.751 -4.580 1.00 95.69 176 SER A C 1
ATOM 1366 O O . SER A 1 176 ? 0.535 -10.919 -4.613 1.00 95.69 176 SER A O 1
ATOM 1368 N N . CYS A 1 177 ? -1.282 -9.975 -3.665 1.00 94.62 177 CYS A N 1
ATOM 1369 C CA . CYS A 1 177 ? -0.541 -9.352 -2.567 1.00 94.62 177 CYS A CA 1
ATOM 1370 C C . CYS A 1 177 ? 0.178 -10.400 -1.710 1.00 94.62 177 CYS A C 1
ATOM 1372 O O . CYS A 1 177 ? 1.314 -10.170 -1.312 1.00 94.62 177 CYS A O 1
ATOM 1374 N N . ARG A 1 178 ? -0.430 -11.574 -1.492 1.00 93.50 178 ARG A N 1
ATOM 1375 C CA . ARG A 1 178 ? 0.210 -12.662 -0.749 1.00 93.50 178 ARG A CA 1
ATOM 1376 C C . ARG A 1 178 ? 1.480 -13.162 -1.438 1.00 93.50 178 ARG A C 1
ATOM 1378 O O . ARG A 1 178 ? 2.525 -13.223 -0.800 1.00 93.50 178 ARG A O 1
ATOM 1385 N N . GLN A 1 179 ? 1.416 -13.425 -2.745 1.00 94.81 179 GLN A N 1
ATOM 1386 C CA . GLN A 1 179 ? 2.592 -13.844 -3.513 1.00 94.81 179 GLN A CA 1
ATOM 1387 C C . GLN A 1 179 ? 3.705 -12.786 -3.467 1.00 94.81 179 GLN A C 1
ATOM 1389 O O . GLN A 1 179 ? 4.868 -13.134 -3.287 1.00 94.81 179 GLN A O 1
ATOM 1394 N N . LEU A 1 180 ? 3.362 -11.497 -3.592 1.00 96.06 180 LEU A N 1
ATOM 1395 C CA . LEU A 1 180 ? 4.334 -10.408 -3.452 1.00 96.06 180 LEU A CA 1
ATOM 1396 C C . LEU A 1 180 ? 5.064 -10.478 -2.098 1.00 96.06 180 LEU A C 1
ATOM 1398 O O . LEU A 1 180 ? 6.286 -10.356 -2.051 1.00 96.06 180 LEU A O 1
ATOM 1402 N N . LEU A 1 181 ? 4.331 -10.681 -1.001 1.00 93.56 181 LEU A N 1
ATOM 1403 C CA . LEU A 1 181 ? 4.906 -10.750 0.346 1.00 93.56 181 LEU A CA 1
ATOM 1404 C C . LEU A 1 181 ? 5.797 -11.980 0.544 1.00 93.56 181 LEU A C 1
ATOM 1406 O O . LEU A 1 181 ? 6.904 -11.841 1.074 1.00 93.56 181 LEU A O 1
ATOM 1410 N N . ASP A 1 182 ? 5.352 -13.150 0.083 1.00 91.12 182 ASP A N 1
ATOM 1411 C CA . ASP A 1 182 ? 6.124 -14.396 0.147 1.00 91.12 182 ASP A CA 1
ATOM 1412 C C . ASP A 1 182 ? 7.449 -14.261 -0.630 1.00 91.12 182 ASP A C 1
ATOM 1414 O O . ASP A 1 182 ? 8.499 -14.723 -0.183 1.00 91.12 182 ASP A O 1
ATOM 1418 N N . GLU A 1 183 ? 7.440 -13.576 -1.776 1.00 93.19 183 GLU A N 1
ATOM 1419 C CA . GLU A 1 183 ? 8.647 -13.332 -2.574 1.00 93.19 183 GLU A CA 1
ATOM 1420 C C . GLU A 1 183 ? 9.582 -12.277 -1.951 1.00 93.19 183 GLU A C 1
ATOM 1422 O O . GLU A 1 183 ? 10.803 -12.422 -2.031 1.00 93.19 183 GLU A O 1
ATOM 1427 N N . LEU A 1 184 ? 9.041 -11.231 -1.311 1.00 90.25 184 LEU A N 1
ATOM 1428 C CA . LEU A 1 184 ? 9.833 -10.177 -0.655 1.00 90.25 184 LEU A CA 1
ATOM 1429 C C . LEU A 1 184 ? 10.499 -10.642 0.646 1.00 90.25 184 LEU A C 1
ATOM 1431 O O . LEU A 1 184 ? 11.578 -10.160 0.992 1.00 90.25 184 LEU A O 1
ATOM 1435 N N . THR A 1 185 ? 9.846 -11.537 1.387 1.00 81.81 185 THR A N 1
ATOM 1436 C CA . THR A 1 185 ? 10.293 -11.980 2.720 1.00 81.81 185 THR A CA 1
ATOM 1437 C C . THR A 1 185 ? 10.870 -13.398 2.723 1.00 81.81 185 THR A C 1
ATOM 1439 O O . THR A 1 185 ? 11.525 -13.792 3.690 1.00 81.81 185 THR A O 1
ATOM 1442 N N . GLY A 1 186 ? 10.706 -14.138 1.620 1.00 69.38 186 GLY A N 1
ATOM 1443 C CA . GLY A 1 186 ? 10.936 -15.578 1.552 1.00 69.38 186 GLY A CA 1
ATOM 1444 C C . GLY A 1 186 ? 9.790 -16.371 2.202 1.00 69.38 186 GLY A C 1
ATOM 1445 O O . GLY A 1 186 ? 8.969 -15.801 2.919 1.00 69.38 186 GLY A O 1
ATOM 1446 N N . PRO A 1 187 ? 9.729 -17.703 2.008 1.00 48.53 187 PRO A N 1
ATOM 1447 C CA . PRO A 1 187 ? 8.804 -18.564 2.740 1.00 48.53 187 PRO A CA 1
ATOM 1448 C C . PRO A 1 187 ? 9.220 -18.615 4.217 1.00 48.53 187 PRO A C 1
ATOM 1450 O O . PRO A 1 187 ? 9.975 -19.487 4.644 1.00 48.53 187 PRO A O 1
ATOM 1453 N N . ALA A 1 188 ? 8.781 -17.641 5.008 1.00 44.78 188 ALA A N 1
ATOM 1454 C CA . ALA A 1 188 ? 8.977 -17.637 6.446 1.00 44.78 188 ALA A CA 1
ATOM 1455 C C . ALA A 1 188 ? 7.819 -18.382 7.121 1.00 44.78 188 ALA A C 1
ATOM 1457 O O . ALA A 1 188 ? 6.675 -17.935 7.115 1.00 44.78 188 ALA A O 1
ATOM 1458 N N . THR A 1 189 ? 8.149 -19.519 7.735 1.00 39.97 189 THR A N 1
ATOM 1459 C CA . THR A 1 189 ? 7.351 -20.280 8.704 1.00 39.97 189 THR A CA 1
ATOM 1460 C C . THR A 1 189 ? 6.933 -19.409 9.890 1.00 39.97 189 THR A C 1
ATOM 1462 O O . THR A 1 189 ? 7.539 -19.448 10.962 1.00 39.97 189 THR A O 1
ATOM 1465 N N . ARG A 1 190 ? 5.881 -18.614 9.726 1.00 39.16 190 ARG A N 1
ATOM 1466 C CA . ARG A 1 190 ? 5.125 -18.061 10.844 1.00 39.16 190 ARG A CA 1
ATOM 1467 C C . ARG A 1 190 ? 3.694 -17.862 10.401 1.00 39.16 190 ARG A C 1
ATOM 1469 O O . ARG A 1 190 ? 3.452 -17.245 9.371 1.00 39.16 190 ARG A O 1
ATOM 1476 N N . GLU A 1 191 ? 2.780 -18.391 11.207 1.00 40.03 191 GLU A N 1
ATOM 1477 C CA . GLU A 1 191 ? 1.405 -17.925 11.335 1.00 40.03 191 GLU A CA 1
ATOM 1478 C C . GLU A 1 191 ? 1.411 -16.392 11.398 1.00 40.03 191 GLU A C 1
ATOM 1480 O O . GLU A 1 191 ? 1.497 -15.782 12.465 1.00 40.03 191 GLU A O 1
ATOM 1485 N N . LEU A 1 192 ? 1.396 -15.739 10.241 1.00 38.31 192 LEU A N 1
ATOM 1486 C CA . LEU A 1 192 ? 1.128 -14.321 10.138 1.00 38.31 192 LEU A CA 1
ATOM 1487 C C . LEU A 1 192 ? -0.375 -14.192 10.319 1.00 38.31 192 LEU A C 1
ATOM 1489 O O . LEU A 1 192 ? -1.132 -14.166 9.362 1.00 38.31 192 LEU A O 1
ATOM 1493 N N . LEU A 1 193 ? -0.735 -14.186 11.605 1.00 39.31 193 LEU A N 1
ATOM 1494 C CA . LEU A 1 193 ? -1.992 -13.745 12.177 1.00 39.31 193 LEU A CA 1
ATOM 1495 C C . LEU A 1 193 ? -3.197 -14.471 11.579 1.00 39.31 193 LEU A C 1
ATOM 1497 O O . LEU A 1 193 ? -3.705 -14.116 10.518 1.00 39.31 193 LEU A O 1
ATOM 1501 N N . SER A 1 194 ? -3.729 -15.433 12.336 1.00 35.03 194 SER A N 1
ATOM 1502 C CA . SER A 1 194 ? -5.148 -15.764 12.263 1.00 35.03 194 SER A CA 1
ATOM 1503 C C . SER A 1 194 ? -5.943 -14.503 12.622 1.00 35.03 194 SER A C 1
ATOM 1505 O O . SER A 1 194 ? -6.367 -14.310 13.763 1.00 35.03 194 SER A O 1
ATOM 1507 N N . LEU A 1 195 ? -6.083 -13.591 11.662 1.00 39.16 195 LEU A N 1
ATOM 1508 C CA . LEU A 1 195 ? -7.142 -12.607 11.665 1.00 39.16 195 LEU A CA 1
ATOM 1509 C C . LEU A 1 195 ? -8.408 -13.450 11.643 1.00 39.16 195 LEU A C 1
ATOM 1511 O O . LEU A 1 195 ? -8.719 -14.077 10.630 1.00 39.16 195 LEU A O 1
ATOM 1515 N N . GLY A 1 196 ? -9.039 -13.565 12.814 1.00 36.00 196 GLY A N 1
ATOM 1516 C CA . GLY A 1 196 ? -10.330 -14.216 12.956 1.00 36.00 196 GLY A CA 1
ATOM 1517 C C . GLY A 1 196 ? -11.231 -13.733 11.831 1.00 36.00 196 GLY A C 1
ATOM 1518 O O . GLY A 1 196 ? -11.199 -12.550 11.497 1.00 36.00 196 GLY A O 1
ATOM 1519 N N . GLU A 1 197 ? -11.928 -14.676 11.206 1.00 31.16 197 GLU A N 1
ATOM 1520 C CA . GLU A 1 197 ? -12.794 -14.474 10.050 1.00 31.16 197 GLU A CA 1
ATOM 1521 C C . GLU A 1 197 ? -13.616 -13.188 10.206 1.00 31.16 197 GLU A C 1
ATOM 1523 O O . GLU A 1 197 ? -14.614 -13.144 10.920 1.00 31.16 197 GLU A O 1
ATOM 1528 N N . ILE A 1 198 ? -13.177 -12.110 9.560 1.00 41.06 198 ILE A N 1
ATOM 1529 C CA . ILE A 1 198 ? -14.038 -10.957 9.336 1.00 41.06 198 ILE A CA 1
ATOM 1530 C C . ILE A 1 198 ? -14.832 -11.341 8.098 1.00 41.06 198 ILE A C 1
ATOM 1532 O O . ILE A 1 198 ? -14.231 -11.681 7.092 1.00 41.06 198 ILE A O 1
ATOM 1536 N N . ASP A 1 199 ? -16.156 -11.372 8.184 1.00 40.97 199 ASP A N 1
ATOM 1537 C CA . ASP A 1 199 ? -17.060 -11.582 7.052 1.00 40.97 199 ASP A CA 1
ATOM 1538 C C . ASP A 1 199 ? -17.340 -10.205 6.396 1.00 40.97 199 ASP A C 1
ATOM 1540 O O . ASP A 1 199 ? -17.744 -9.270 7.103 1.00 40.97 199 ASP A O 1
ATOM 1544 N N . PRO A 1 200 ? -17.140 -10.026 5.068 1.00 40.38 200 PRO A N 1
ATOM 1545 C CA . PRO A 1 200 ? -17.278 -8.724 4.398 1.00 40.38 200 PRO A CA 1
ATOM 1546 C C . PRO A 1 200 ? -18.707 -8.185 4.397 1.00 40.38 200 PRO A C 1
ATOM 1548 O O . PRO A 1 200 ? -18.917 -6.984 4.205 1.00 40.38 200 PRO A O 1
ATOM 1551 N N . HIS A 1 201 ? -19.693 -9.053 4.610 1.00 44.09 201 HIS A N 1
ATOM 1552 C CA . HIS A 1 201 ? -21.108 -8.713 4.601 1.00 44.09 201 HIS A CA 1
ATOM 1553 C C . HIS A 1 201 ? -21.707 -8.609 6.010 1.00 44.09 201 HIS A C 1
ATOM 1555 O O . HIS A 1 201 ? -22.817 -8.096 6.154 1.00 44.09 201 HIS A O 1
ATOM 1561 N N . GLN A 1 202 ? -20.972 -8.985 7.064 1.00 49.62 202 GLN A N 1
ATOM 1562 C CA . GLN A 1 202 ? -21.451 -8.874 8.452 1.00 49.62 202 GLN A CA 1
ATOM 1563 C C . GLN A 1 202 ? -21.081 -7.563 9.161 1.00 49.62 202 GLN A C 1
ATOM 1565 O O . GLN A 1 202 ? -21.580 -7.294 10.256 1.00 49.62 202 GLN A O 1
ATOM 1570 N N . GLY A 1 203 ? -20.264 -6.699 8.552 1.00 61.16 203 GLY A N 1
ATOM 1571 C CA . GLY A 1 203 ? -19.788 -5.477 9.211 1.00 61.16 203 GLY A CA 1
ATOM 1572 C C . GLY A 1 203 ? -20.604 -4.212 8.939 1.00 61.16 203 GLY A C 1
ATOM 1573 O O . GLY A 1 203 ? -20.687 -3.351 9.814 1.00 61.16 203 GLY A O 1
ATOM 1574 N N . LEU A 1 204 ? -21.179 -4.077 7.739 1.00 69.50 204 LEU A N 1
ATOM 1575 C CA . LEU A 1 204 ? -21.754 -2.814 7.268 1.00 69.50 204 LEU A CA 1
ATOM 1576 C C . LEU A 1 204 ? -23.255 -2.707 7.546 1.00 69.50 204 LEU A C 1
ATOM 1578 O O . LEU A 1 204 ? -24.029 -3.640 7.336 1.00 69.50 204 LEU A O 1
ATOM 1582 N N . TRP A 1 205 ? -23.652 -1.518 7.974 1.00 81.69 205 TRP A N 1
ATOM 1583 C CA . TRP A 1 205 ? -25.022 -1.118 8.248 1.00 81.69 205 TRP A CA 1
ATOM 1584 C C . TRP A 1 205 ? -25.361 0.130 7.453 1.00 81.69 205 TRP A C 1
ATOM 1586 O O . TRP A 1 205 ? -24.533 1.030 7.312 1.00 81.69 205 TRP A O 1
ATOM 1596 N N . TYR A 1 206 ? -26.595 0.186 6.972 1.00 83.81 206 TYR A N 1
ATOM 1597 C CA . TYR A 1 206 ? -27.212 1.357 6.371 1.00 83.81 206 TYR A CA 1
ATOM 1598 C C . TYR A 1 206 ? -28.182 1.921 7.393 1.00 83.81 206 TYR A C 1
ATOM 1600 O O . TYR A 1 206 ? -29.113 1.216 7.760 1.00 83.81 206 TYR A O 1
ATOM 1608 N N . VAL A 1 207 ? -27.970 3.147 7.863 1.00 85.50 207 VAL A N 1
ATOM 1609 C CA . VAL A 1 207 ? -28.844 3.797 8.848 1.00 85.50 207 VAL A CA 1
ATOM 1610 C C . VAL A 1 207 ? -29.559 4.956 8.178 1.00 85.50 207 VAL A C 1
ATOM 1612 O O . VAL A 1 207 ? -28.916 5.845 7.615 1.00 85.50 207 VAL A O 1
ATOM 1615 N N . LEU A 1 208 ? -30.883 4.928 8.248 1.00 86.19 208 LEU A N 1
ATOM 1616 C CA . LEU A 1 208 ? -31.763 6.043 7.953 1.00 86.19 208 LEU A CA 1
ATOM 1617 C C . LEU A 1 208 ? -32.026 6.807 9.242 1.00 86.19 208 LEU A C 1
ATOM 1619 O O . LEU A 1 208 ? -32.414 6.207 10.242 1.00 86.19 208 LEU A O 1
ATOM 1623 N N . TYR A 1 209 ? -31.830 8.116 9.200 1.00 85.12 209 TYR A N 1
ATOM 1624 C CA . TYR A 1 209 ? -32.170 9.026 10.285 1.00 85.12 209 TYR A CA 1
ATOM 1625 C C . TYR A 1 209 ? -32.738 10.321 9.711 1.00 85.12 209 TYR A C 1
ATOM 1627 O O . TYR A 1 209 ? -32.523 10.645 8.541 1.00 85.12 209 TYR A O 1
ATOM 1635 N N . ARG A 1 210 ? -33.453 11.070 10.536 1.00 81.06 210 ARG A N 1
ATOM 1636 C CA . ARG A 1 210 ? -34.101 12.323 10.189 1.00 81.06 210 ARG A CA 1
ATOM 1637 C C . ARG A 1 210 ? -33.604 13.447 11.084 1.00 81.06 210 ARG A C 1
ATOM 1639 O O . ARG A 1 210 ? -33.556 13.310 12.301 1.00 81.06 210 ARG A O 1
ATOM 1646 N N . ASP A 1 211 ? -33.273 14.574 10.477 1.00 77.56 211 ASP A N 1
ATOM 1647 C CA . ASP A 1 211 ? -32.974 15.817 11.183 1.00 77.56 211 ASP A CA 1
ATOM 1648 C C . ASP A 1 211 ? -33.824 16.978 10.628 1.00 77.56 211 ASP A C 1
ATOM 1650 O O . ASP A 1 211 ? -34.756 16.774 9.841 1.00 77.56 211 ASP A O 1
ATOM 1654 N N . GLU A 1 212 ? -33.526 18.210 11.050 1.00 76.31 212 GLU A N 1
ATOM 1655 C CA . GLU A 1 212 ? -34.222 19.429 10.605 1.00 76.31 212 GLU A CA 1
ATOM 1656 C C . GLU A 1 212 ? -34.147 19.664 9.083 1.00 76.31 212 GLU A C 1
ATOM 1658 O O . GLU A 1 212 ? -34.946 20.424 8.533 1.00 76.31 212 GLU A O 1
ATOM 1663 N N . ARG A 1 213 ? -33.202 19.020 8.385 1.00 73.94 213 ARG A N 1
ATOM 1664 C CA . ARG A 1 213 ? -32.957 19.146 6.941 1.00 73.94 213 ARG A CA 1
ATOM 1665 C C . ARG A 1 213 ? -33.578 18.016 6.123 1.00 73.94 213 ARG A C 1
ATOM 1667 O O . ARG A 1 213 ? -33.600 18.118 4.895 1.00 73.94 213 ARG A O 1
ATOM 1674 N N . GLY A 1 214 ? -34.117 16.981 6.765 1.00 78.12 214 GLY A N 1
ATOM 1675 C CA . GLY A 1 214 ? -34.826 15.888 6.103 1.00 78.12 214 GLY A CA 1
ATOM 1676 C C . GLY A 1 214 ? -34.319 14.506 6.500 1.00 78.12 214 GLY A C 1
ATOM 1677 O O . GLY A 1 214 ? -33.731 14.322 7.560 1.00 78.12 214 GLY A O 1
ATOM 1678 N N . GLU A 1 215 ? -34.617 13.511 5.664 1.00 83.19 215 GLU A N 1
ATOM 1679 C CA . GLU A 1 215 ? -34.175 12.129 5.863 1.00 83.19 215 GLU A CA 1
ATOM 1680 C C . GLU A 1 215 ? -32.827 11.893 5.172 1.00 83.19 215 GLU A C 1
ATOM 1682 O O . GLU A 1 215 ? -32.597 12.293 4.026 1.00 83.19 215 GLU A O 1
ATOM 1687 N N . HIS A 1 216 ? -31.925 11.227 5.878 1.00 79.75 216 HIS A N 1
ATOM 1688 C CA . HIS A 1 216 ? -30.555 10.995 5.469 1.00 79.75 216 HIS A CA 1
ATOM 1689 C C . HIS A 1 216 ? -30.191 9.526 5.650 1.00 79.75 216 HIS A C 1
ATOM 1691 O O . HIS A 1 216 ? -30.541 8.898 6.645 1.00 79.75 216 HIS A O 1
ATOM 1697 N N . MET A 1 217 ? -29.431 8.991 4.690 1.00 81.56 217 MET A N 1
ATOM 1698 C CA . MET A 1 217 ? -28.848 7.657 4.787 1.00 81.56 217 MET A CA 1
ATOM 1699 C C . MET A 1 217 ? -27.339 7.747 4.981 1.00 81.56 217 MET A C 1
ATOM 1701 O O . MET A 1 217 ? -26.624 8.404 4.212 1.00 81.56 217 MET A O 1
ATOM 1705 N N . ILE A 1 218 ? -26.848 7.050 5.996 1.00 79.19 218 ILE A N 1
ATOM 1706 C CA . ILE A 1 218 ? -25.424 6.815 6.224 1.00 79.19 218 ILE A CA 1
ATOM 1707 C C . ILE A 1 218 ? -25.142 5.326 6.096 1.00 79.19 218 ILE A C 1
ATOM 1709 O O . ILE A 1 218 ? -26.025 4.493 6.291 1.00 79.19 218 ILE A O 1
ATOM 1713 N N . LYS A 1 219 ? -23.900 4.990 5.764 1.00 80.81 219 LYS A N 1
ATOM 1714 C CA . LYS A 1 219 ? -23.408 3.617 5.849 1.00 80.81 219 LYS A CA 1
ATOM 1715 C C . LYS A 1 219 ? -22.128 3.590 6.678 1.00 80.81 219 LYS A C 1
ATOM 1717 O O . LYS A 1 219 ? -21.357 4.552 6.624 1.00 80.81 219 LYS A O 1
ATOM 1722 N N . GLY A 1 220 ? -21.913 2.527 7.436 1.00 71.31 220 GLY A N 1
ATOM 1723 C CA . GLY A 1 220 ? -20.763 2.408 8.331 1.00 71.31 220 GLY A CA 1
ATOM 1724 C C . GLY A 1 220 ? -20.704 1.052 9.014 1.00 71.31 220 GLY A C 1
ATOM 1725 O O . GLY A 1 220 ? -21.622 0.245 8.873 1.00 71.31 220 GLY A O 1
ATOM 1726 N N . THR A 1 221 ? -19.617 0.788 9.736 1.00 79.75 221 THR A N 1
ATOM 1727 C CA . THR A 1 221 ? -19.539 -0.403 10.587 1.00 79.75 221 THR A CA 1
ATOM 1728 C C . THR A 1 221 ? -20.420 -0.240 11.824 1.00 79.75 221 THR A C 1
ATOM 1730 O O . THR A 1 221 ? -20.742 0.888 12.207 1.00 79.75 221 THR A O 1
ATOM 1733 N N . ALA A 1 222 ? -20.800 -1.348 12.469 1.00 78.06 222 ALA A N 1
ATOM 1734 C CA . ALA A 1 222 ? -21.581 -1.296 13.710 1.00 78.06 222 ALA A CA 1
ATOM 1735 C C . ALA A 1 222 ? -20.912 -0.386 14.756 1.00 78.06 222 ALA A C 1
ATOM 1737 O O . ALA A 1 222 ? -21.541 0.522 15.283 1.00 78.06 222 ALA A O 1
ATOM 1738 N N . GLU A 1 223 ? -19.611 -0.559 14.982 1.00 71.00 223 GLU A N 1
ATOM 1739 C CA . GLU A 1 223 ? -18.837 0.237 15.938 1.00 71.00 223 GLU A CA 1
ATOM 1740 C C . GLU A 1 223 ? -18.804 1.733 15.590 1.00 71.00 223 GLU A C 1
ATOM 1742 O O . GLU A 1 223 ? -19.035 2.576 16.456 1.00 71.00 223 GLU A O 1
ATOM 1747 N N . ALA A 1 224 ? -18.619 2.072 14.311 1.00 69.31 224 ALA A N 1
ATOM 1748 C CA . ALA A 1 224 ? -18.614 3.457 13.853 1.00 69.31 224 ALA A CA 1
ATOM 1749 C C . ALA A 1 224 ? -19.979 4.138 14.055 1.00 69.31 224 ALA A C 1
ATOM 1751 O O . ALA A 1 224 ? -20.054 5.277 14.518 1.00 69.31 224 ALA A O 1
ATOM 1752 N N . ILE A 1 225 ? -21.069 3.425 13.758 1.00 79.81 225 ILE A N 1
ATOM 1753 C CA . ILE A 1 225 ? -22.436 3.914 13.980 1.00 79.81 225 ILE A CA 1
ATOM 1754 C C . ILE A 1 225 ? -22.715 4.086 15.474 1.00 79.81 225 ILE A C 1
ATOM 1756 O O . ILE A 1 225 ? -23.272 5.109 15.868 1.00 79.81 225 ILE A O 1
ATOM 1760 N N . ARG A 1 226 ? -22.277 3.143 16.317 1.00 78.69 226 ARG A N 1
ATOM 1761 C CA . ARG A 1 226 ? -22.393 3.261 17.779 1.00 78.69 226 ARG A CA 1
ATOM 1762 C C . ARG A 1 226 ? -21.661 4.494 18.310 1.00 78.69 226 ARG A C 1
ATOM 1764 O O . ARG A 1 226 ? -22.211 5.190 19.158 1.00 78.69 226 ARG A O 1
ATOM 1771 N N . GLY A 1 227 ? -20.459 4.779 17.808 1.00 70.81 227 GLY A N 1
ATOM 1772 C CA . GLY A 1 227 ? -19.710 5.990 18.155 1.00 70.81 227 GLY A CA 1
ATOM 1773 C C . GLY A 1 227 ? -20.485 7.263 17.810 1.00 70.81 227 GLY A C 1
ATOM 1774 O O . GLY A 1 227 ? -20.734 8.091 18.679 1.00 70.81 227 GLY A O 1
ATOM 1775 N N . ALA A 1 228 ? -20.979 7.368 16.573 1.00 73.38 228 ALA A N 1
ATOM 1776 C CA . ALA A 1 228 ? -21.758 8.529 16.135 1.00 73.38 228 ALA A CA 1
ATOM 1777 C C . ALA A 1 228 ? -23.072 8.726 16.917 1.00 73.38 228 ALA A C 1
ATOM 1779 O O . ALA A 1 228 ? -23.489 9.865 17.139 1.00 73.38 228 ALA A O 1
ATOM 1780 N N . LEU A 1 229 ? -23.716 7.636 17.346 1.00 74.94 229 LEU A N 1
ATOM 1781 C CA . LEU A 1 229 ? -24.896 7.673 18.213 1.00 74.94 229 LEU A CA 1
ATOM 1782 C C . LEU A 1 229 ? -24.551 8.180 19.624 1.00 74.94 229 LEU A C 1
ATOM 1784 O O . LEU A 1 229 ? -25.204 9.101 20.108 1.00 74.94 229 LEU A O 1
ATOM 1788 N N . ARG A 1 230 ? -23.495 7.644 20.255 1.00 73.44 230 ARG A N 1
ATOM 1789 C CA . ARG A 1 230 ? -23.038 8.064 21.598 1.00 73.44 230 ARG A CA 1
ATOM 1790 C C . ARG A 1 230 ? -22.622 9.528 21.653 1.00 73.44 230 ARG A C 1
ATOM 1792 O O . ARG A 1 230 ? -22.962 10.231 22.598 1.00 73.44 230 ARG A O 1
ATOM 1799 N N . ASP A 1 231 ? -21.931 9.988 20.618 1.00 68.75 231 ASP A N 1
ATOM 1800 C CA . ASP A 1 231 ? -21.459 11.368 20.512 1.00 68.75 231 ASP A CA 1
ATOM 1801 C C . ASP A 1 231 ? -22.589 12.343 20.112 1.00 68.75 231 ASP A C 1
ATOM 1803 O O . ASP A 1 231 ? -22.375 13.550 19.983 1.00 68.75 231 ASP A O 1
ATOM 1807 N N . GLY A 1 232 ? -23.814 11.835 19.921 1.00 66.94 232 GLY A N 1
ATOM 1808 C CA . GLY A 1 232 ? -25.008 12.635 19.672 1.00 66.94 232 GLY A CA 1
ATOM 1809 C C . GLY A 1 232 ? -25.046 13.283 18.290 1.00 66.94 232 GLY A C 1
ATOM 1810 O O . GLY A 1 232 ? -25.682 14.329 18.143 1.00 66.94 232 GLY A O 1
ATOM 1811 N N . TRP A 1 233 ? -24.377 12.693 17.293 1.00 61.62 233 TRP A N 1
ATOM 1812 C CA . TRP A 1 233 ? -24.447 13.117 15.885 1.00 61.62 233 TRP A CA 1
ATOM 1813 C C . TRP A 1 233 ? -25.698 12.581 15.185 1.00 61.62 233 TRP A C 1
ATOM 1815 O O . TRP A 1 233 ? -26.169 13.170 14.216 1.00 61.62 233 TRP A O 1
ATOM 1825 N N . LEU A 1 234 ? -26.245 11.475 15.692 1.00 66.62 234 LEU A N 1
ATOM 1826 C CA . LEU A 1 234 ? -27.496 10.855 15.262 1.00 66.62 234 LEU A CA 1
ATOM 1827 C C . LEU A 1 234 ? -28.534 11.029 16.378 1.00 66.62 234 LEU A C 1
ATOM 1829 O O . LEU A 1 234 ? -28.685 10.157 17.225 1.00 66.62 234 LEU A O 1
ATOM 1833 N N . ARG A 1 235 ? -29.222 12.177 16.413 1.00 63.16 235 ARG A N 1
ATOM 1834 C CA . ARG A 1 235 ? -30.268 12.485 17.414 1.00 63.16 235 ARG A CA 1
ATOM 1835 C C . ARG A 1 235 ? -31.677 12.198 16.902 1.00 63.16 235 ARG A C 1
ATOM 1837 O O . ARG A 1 235 ? -32.583 12.999 17.113 1.00 63.16 235 ARG A O 1
ATOM 1844 N N . ASP A 1 236 ? -31.844 11.093 16.186 1.00 69.62 236 ASP A N 1
ATOM 1845 C CA . ASP A 1 236 ? -33.158 10.682 15.701 1.00 69.62 236 ASP A CA 1
ATOM 1846 C C . ASP A 1 236 ? -33.630 9.418 16.434 1.00 69.62 236 ASP A C 1
ATOM 1848 O O . ASP A 1 236 ? -33.114 8.333 16.152 1.00 69.62 236 ASP A O 1
ATOM 1852 N N . PRO A 1 237 ? -34.628 9.516 17.329 1.00 67.31 237 PRO A N 1
ATOM 1853 C CA . PRO A 1 237 ? -35.210 8.347 17.986 1.00 67.31 237 PRO A CA 1
ATOM 1854 C C . PRO A 1 237 ? -35.956 7.421 17.008 1.00 67.31 237 PRO A C 1
ATOM 1856 O O . PRO A 1 237 ? -36.258 6.279 17.348 1.00 67.31 237 PRO A O 1
ATOM 1859 N N . ALA A 1 238 ? -36.244 7.877 15.783 1.00 74.69 238 ALA A N 1
ATOM 1860 C CA . ALA A 1 238 ? -36.833 7.075 14.711 1.00 74.69 238 ALA A CA 1
ATOM 1861 C C . ALA A 1 238 ? -35.789 6.484 13.744 1.00 74.69 238 ALA A C 1
ATOM 1863 O O . ALA A 1 238 ? -36.165 5.970 12.678 1.00 74.69 238 ALA A O 1
ATOM 1864 N N . ALA A 1 239 ? -34.498 6.540 14.097 1.00 83.88 239 ALA A N 1
ATOM 1865 C CA . ALA A 1 239 ? -33.437 5.992 13.273 1.00 83.88 239 ALA A CA 1
ATOM 1866 C C . ALA A 1 239 ? -33.599 4.474 13.090 1.00 83.88 239 ALA A C 1
ATOM 1868 O O . ALA A 1 239 ? -33.825 3.705 14.032 1.00 83.88 239 ALA A O 1
ATOM 1869 N N . ARG A 1 240 ? -33.486 4.036 11.836 1.00 89.31 240 ARG A N 1
ATOM 1870 C CA . ARG A 1 240 ? -33.683 2.647 11.412 1.00 89.31 240 ARG A CA 1
ATOM 1871 C C . ARG A 1 240 ? -32.466 2.167 10.649 1.00 89.31 240 ARG A C 1
ATOM 1873 O O . ARG A 1 240 ? -31.907 2.926 9.865 1.00 89.31 240 ARG A O 1
ATOM 1880 N N . ALA A 1 241 ? -32.081 0.909 10.817 1.00 87.88 241 ALA A N 1
ATOM 1881 C CA . ALA A 1 241 ? -30.940 0.335 10.130 1.00 87.88 241 ALA A CA 1
ATOM 1882 C C . ALA A 1 241 ? -31.271 -0.946 9.360 1.00 87.88 241 ALA A C 1
ATOM 1884 O O . ALA A 1 241 ? -32.195 -1.683 9.696 1.00 87.88 241 ALA A O 1
ATOM 1885 N N . ALA A 1 242 ? -30.500 -1.195 8.307 1.00 85.69 242 ALA A N 1
ATOM 1886 C CA . ALA A 1 242 ? -30.580 -2.377 7.463 1.00 85.69 242 ALA A CA 1
ATOM 1887 C C . ALA A 1 242 ? -29.177 -2.898 7.133 1.00 85.69 242 ALA A C 1
ATOM 1889 O O . ALA A 1 242 ? -28.197 -2.150 7.128 1.00 85.69 242 ALA A O 1
ATOM 1890 N N . ARG A 1 243 ? -29.083 -4.185 6.792 1.00 80.56 243 ARG A N 1
ATOM 1891 C CA . ARG A 1 243 ? -27.833 -4.815 6.327 1.00 80.56 243 ARG A CA 1
ATOM 1892 C C . ARG A 1 243 ? -27.531 -4.559 4.846 1.00 80.56 243 ARG A C 1
ATOM 1894 O O . ARG A 1 243 ? -26.428 -4.818 4.382 1.00 80.56 243 ARG A O 1
ATOM 1901 N N . ASN A 1 244 ? -28.489 -4.014 4.100 1.00 76.44 244 ASN A N 1
ATOM 1902 C CA . ASN A 1 244 ? -28.325 -3.603 2.708 1.00 76.44 244 ASN A CA 1
ATOM 1903 C C . ASN A 1 244 ? -29.089 -2.289 2.451 1.00 76.44 244 ASN A C 1
ATOM 1905 O O . ASN A 1 244 ? -29.907 -1.865 3.267 1.00 76.44 244 ASN A O 1
ATOM 1909 N N . LYS A 1 245 ? -28.832 -1.642 1.310 1.00 76.00 245 LYS A N 1
ATOM 1910 C CA . LYS A 1 245 ? -29.410 -0.331 0.965 1.00 76.00 245 LYS A CA 1
ATOM 1911 C C . LYS A 1 245 ? -30.923 -0.383 0.699 1.00 76.00 245 LYS A C 1
ATOM 1913 O O . LYS A 1 245 ? -31.591 0.641 0.802 1.00 76.00 245 LYS A O 1
ATOM 1918 N N . GLN A 1 246 ? -31.449 -1.543 0.314 1.00 78.06 246 GLN A N 1
ATOM 1919 C CA . GLN A 1 246 ? -32.843 -1.754 -0.080 1.00 78.06 246 GLN A CA 1
ATOM 1920 C C . GLN A 1 246 ? -33.753 -2.118 1.107 1.00 78.06 246 GLN A C 1
ATOM 1922 O O . GLN A 1 246 ? -34.974 -2.072 0.974 1.00 78.06 246 GLN A O 1
ATOM 1927 N N . GLY A 1 247 ? -33.175 -2.432 2.269 1.00 81.44 247 GLY A N 1
ATOM 1928 C CA . GLY A 1 247 ? -33.898 -2.831 3.470 1.00 81.44 247 GLY A CA 1
ATOM 1929 C C . GLY A 1 247 ? -34.026 -4.355 3.638 1.00 81.44 247 GLY A C 1
ATOM 1930 O O . GLY A 1 247 ? -33.348 -5.131 2.961 1.00 81.44 247 GLY A O 1
ATOM 1931 N N . PRO A 1 248 ? -34.885 -4.818 4.558 1.00 83.12 248 PRO A N 1
ATOM 1932 C CA . PRO A 1 248 ? -35.794 -4.022 5.382 1.00 83.12 248 PRO A CA 1
ATOM 1933 C C . PRO A 1 248 ? -35.049 -3.183 6.431 1.00 83.12 248 PRO A C 1
ATOM 1935 O O . PRO A 1 248 ? -34.068 -3.634 7.016 1.00 83.12 248 PRO A O 1
ATOM 1938 N N . PHE A 1 249 ? -35.520 -1.953 6.649 1.00 87.69 249 PHE A N 1
ATOM 1939 C CA . PHE A 1 249 ? -35.004 -1.056 7.684 1.00 87.69 249 PHE A CA 1
ATOM 1940 C C . PHE A 1 249 ? -35.777 -1.265 8.983 1.00 87.69 249 PHE A C 1
ATOM 1942 O O . PHE A 1 249 ? -36.997 -1.101 9.014 1.00 87.69 249 PHE A O 1
ATOM 1949 N N . VAL A 1 250 ? -35.050 -1.604 10.042 1.00 88.44 250 VAL A N 1
ATOM 1950 C CA . VAL A 1 250 ? -35.582 -1.960 11.361 1.00 88.44 250 VAL A CA 1
ATOM 1951 C C . VAL A 1 250 ? -35.137 -0.906 12.381 1.00 88.44 250 VAL A C 1
ATOM 1953 O O . VAL A 1 250 ? -34.010 -0.420 12.261 1.00 88.44 250 VAL A O 1
ATOM 1956 N N . PRO A 1 251 ? -35.973 -0.502 13.354 1.00 88.00 251 PRO A N 1
ATOM 1957 C CA . PRO A 1 251 ? -35.560 0.433 14.403 1.00 88.00 251 PRO A CA 1
ATOM 1958 C C . PRO A 1 251 ? -34.263 -0.002 15.092 1.00 88.00 251 PRO A C 1
ATOM 1960 O O . PRO A 1 251 ? -34.081 -1.183 15.383 1.00 88.00 251 PRO A O 1
ATOM 1963 N N . LEU A 1 252 ? -33.359 0.946 15.370 1.00 83.00 252 LEU A N 1
ATOM 1964 C CA . LEU A 1 252 ? -32.076 0.644 16.027 1.00 83.00 252 LEU A CA 1
ATOM 1965 C C . LEU A 1 252 ? -32.254 -0.061 17.382 1.00 83.00 252 LEU A C 1
ATOM 1967 O O . LEU A 1 252 ? -31.471 -0.945 17.717 1.00 83.00 252 LEU A O 1
ATOM 1971 N N . SER A 1 253 ? -33.311 0.273 18.123 1.00 79.31 253 SER A N 1
ATOM 1972 C CA . SER A 1 253 ? -33.654 -0.341 19.413 1.00 79.31 253 SER A CA 1
ATOM 1973 C C . SER A 1 253 ? -33.980 -1.839 19.327 1.00 79.31 253 SER A C 1
ATOM 1975 O O . SER A 1 253 ? -33.854 -2.553 20.321 1.00 79.31 253 SER A O 1
ATOM 1977 N N . GLU A 1 254 ? -34.373 -2.340 18.156 1.00 80.88 254 GLU A N 1
ATOM 1978 C CA . GLU A 1 254 ? -34.718 -3.752 17.943 1.00 80.88 254 GLU A CA 1
ATOM 1979 C C . GLU A 1 254 ? -33.512 -4.600 17.509 1.00 80.88 254 GLU A C 1
ATOM 1981 O O . GLU A 1 254 ? -33.576 -5.831 17.504 1.00 80.88 254 GLU A O 1
ATOM 1986 N N . LEU A 1 255 ? -32.394 -3.962 17.161 1.00 81.25 255 LEU A N 1
ATOM 1987 C CA . LEU A 1 255 ? -31.200 -4.626 16.652 1.00 81.25 255 LEU A CA 1
ATOM 1988 C C . LEU A 1 255 ? -30.230 -4.930 17.795 1.00 81.25 255 LEU A C 1
ATOM 1990 O O . LEU A 1 255 ? -29.848 -4.043 18.557 1.00 81.25 255 LEU A O 1
ATOM 1994 N N . ALA A 1 256 ? -29.793 -6.187 17.907 1.00 76.25 256 ALA A N 1
ATOM 1995 C CA . ALA A 1 256 ? -28.921 -6.645 18.993 1.00 76.25 256 ALA A CA 1
ATOM 1996 C C . ALA A 1 256 ? -27.621 -5.826 19.105 1.00 76.25 256 ALA A C 1
ATOM 1998 O O . ALA A 1 256 ? -27.099 -5.631 20.199 1.00 76.25 256 ALA A O 1
ATOM 1999 N N . GLU A 1 257 ? -27.136 -5.316 17.978 1.00 76.38 257 GLU A N 1
ATOM 2000 C CA . GLU A 1 257 ? -25.908 -4.544 17.826 1.00 76.38 257 GLU A CA 1
ATOM 2001 C C . GLU A 1 257 ? -26.030 -3.082 18.277 1.00 76.38 257 GLU A C 1
ATOM 2003 O O . GLU A 1 257 ? -25.004 -2.408 18.390 1.00 76.38 257 GLU A O 1
ATOM 2008 N N . PHE A 1 258 ? -27.245 -2.586 18.536 1.00 76.88 258 PHE A N 1
ATOM 2009 C CA . PHE A 1 258 ? -27.501 -1.190 18.919 1.00 76.88 258 PHE A CA 1
ATOM 2010 C C . PHE A 1 258 ? -28.453 -1.027 20.113 1.00 76.88 258 PHE A C 1
ATOM 2012 O O . PHE A 1 258 ? -28.490 0.053 20.693 1.00 76.88 258 PHE A O 1
ATOM 2019 N N . ARG A 1 259 ? -29.183 -2.076 20.516 1.00 73.19 259 ARG A N 1
ATOM 2020 C CA . ARG A 1 259 ? -30.216 -2.021 21.568 1.00 73.19 259 ARG A CA 1
ATOM 2021 C C . ARG A 1 259 ? -29.727 -1.640 22.969 1.00 73.19 259 ARG A C 1
ATOM 2023 O O . ARG A 1 259 ? -30.540 -1.360 23.836 1.00 73.19 259 ARG A O 1
ATOM 2030 N N . ASP A 1 260 ? -28.427 -1.754 23.230 1.00 71.62 260 ASP A N 1
ATOM 2031 C CA . ASP A 1 260 ? -27.786 -1.418 24.509 1.00 71.62 260 ASP A CA 1
ATOM 2032 C C . ASP A 1 260 ? -27.354 0.055 24.583 1.00 71.62 260 ASP A C 1
ATOM 2034 O O . ASP A 1 260 ? -26.787 0.492 25.582 1.00 71.62 260 ASP A O 1
ATOM 2038 N N . LEU A 1 261 ? -27.572 0.813 23.510 1.00 65.38 261 LEU A N 1
ATOM 2039 C CA . LEU A 1 261 ? -27.486 2.260 23.525 1.00 65.38 261 LEU A CA 1
ATOM 2040 C C . LEU A 1 261 ? -28.861 2.777 23.965 1.00 65.38 261 LEU A C 1
ATOM 2042 O O . LEU A 1 261 ? -29.836 2.580 23.245 1.00 65.38 261 LEU A O 1
ATOM 2046 N N . ASP A 1 262 ? -28.938 3.395 25.146 1.00 57.53 262 ASP A N 1
ATOM 2047 C CA . ASP A 1 262 ? -30.125 4.133 25.603 1.00 57.53 262 ASP A CA 1
ATOM 2048 C C . ASP A 1 262 ? -30.324 5.360 24.686 1.00 57.53 262 ASP A C 1
ATOM 2050 O O . ASP A 1 262 ? -29.830 6.452 24.975 1.00 57.53 262 ASP A O 1
ATOM 2054 N N . LEU A 1 263 ? -30.949 5.132 23.524 1.00 57.53 263 LEU A N 1
ATOM 2055 C CA . LEU A 1 263 ? -31.259 6.119 22.480 1.00 57.53 263 LEU A CA 1
ATOM 2056 C C . LEU A 1 263 ? -32.573 6.857 22.748 1.00 57.53 263 LEU A C 1
ATOM 2058 O O . LEU A 1 263 ? -33.557 6.192 23.147 1.00 57.53 263 LEU A O 1
#

Sequence (263 aa):
YLVLELVEGQSLAARLQTLGRVPFPEAIRLIAQAGEGLHWAHRHGLVHRDIKPEKILVTRDGHVKVAGLAFSAEPESDLTWTRLYFSLPTPHFIAPELFRNPLLADARCDVYALAATLYAVVTGELPFPEASPDAWLLGHNRAVVPPRTFAPEMPEKAEPVLLRALSADPAARPASCRQLLDELTGPATRELLSLGEIDPHQGLWYVLYRDERGEHMIKGTAEAIRGALRDGWLRDPAARAARNKQGPFVPLSELAEFRDLDL

Secondary structure (DSSP, 8-state):
-EE----SEEEHHHHHHHHSS--HHHHHHHHHHHHHHHHHHHHTT-B----SGGGEEEETTS-EEE--S--BSS--TTS-THHHHHS---GGGS-HHHHH-GGG--HHHHHHHHHHHHHHHHHSS-SSTT--HHHHHTT-PPPPPPGGGT-TTS-TTHHHHHHHHT-SSGGGS-SSHHHHHHHHH-S--S---------TTTSEEEEEEEETTEEEEEEEEHHHHHHHHHTTS---TT-EEESSTT---EEGGGSTTTTTS--

Foldseek 3Di:
DAFEDDAAFAFLVVVCVVPLADALVLLLLLLLLVQVVLQVLLVVQWHQQQAARRQWGAHPVGHTDGHHDNGDSAPDPPPPVVVCVVVDRPQLLFQLVCLVPVRPDHQLRVLLNSLQRSLCRHQSDRQFNPDDSVCSVVVVGDHGDQSCVRRVVQDPQQRVLSSQSNDSDSVSHPPGSVSSSCSNPPPDPDPPDPPPDDDPLQFKKWKWAADPVGIDIYMYGLVSVLVCVVVPVGVGQQMWMASDPVDPTHGLCVDPSRVPPPD

Radius of gyration: 20.43 Å; chains: 1; bounding box: 58×40×50 Å